Protein AF-A0A1F2QIB1-F1 (afdb_monomer)

Mean predicted aligned error: 9.97 Å

Sequence (227 aa):
MPSGDQVARRLYVKSDVRVGEPTGGGQAPTTDQLMTLHSTAETALGLVTYSSAQSPAFRGFRSYGSASAPTPIESTGSADGTNLGALRGYGYNGSTWVNGGAVRVAAAETWTTSANGTMVSLSTITTGTTGPLTGRWLVDGGGRFRPSTEFDNTYDLGSTAGRVRTVYATAINIGADSTAGGSFEVFLANSTTIPSANPSGGGVLYVSSGALIYRGSSGSLTTLGAA

pLDDT: mean 83.74, std 14.22, range [38.16, 97.0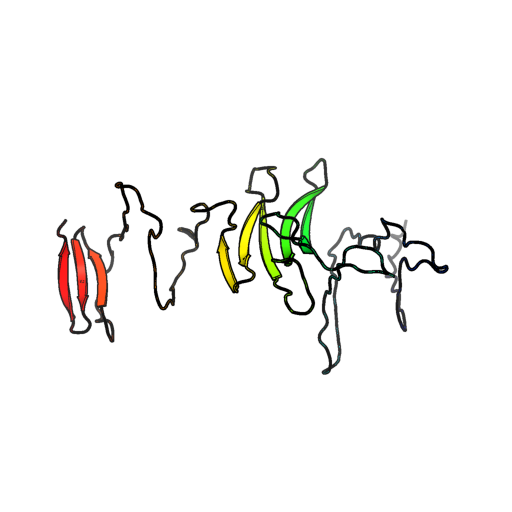]

Solvent-accessible surface area (backbone atoms only — not comparable to full-atom values): 15304 Å² total; per-residue (Å²): 131,83,80,77,79,84,75,86,84,82,88,86,81,94,70,87,91,81,83,71,72,57,96,71,87,53,82,57,67,98,74,74,61,91,79,73,95,82,68,100,59,94,80,84,89,82,81,86,67,98,56,95,86,61,79,75,78,91,82,66,82,73,62,39,80,42,97,92,53,65,35,65,46,57,46,72,80,47,100,71,33,35,75,43,44,70,54,70,44,70,45,74,77,86,85,52,80,41,68,51,32,37,45,37,36,14,28,59,38,56,37,58,100,88,40,74,42,41,26,42,39,37,28,42,42,62,89,97,58,89,61,72,71,35,70,49,37,29,34,42,58,87,70,48,80,42,62,28,86,93,46,72,100,67,76,75,87,55,45,98,93,49,63,75,88,77,85,90,67,98,71,86,85,80,72,90,78,80,86,67,100,70,89,88,75,86,87,67,68,63,47,92,64,76,82,85,71,56,42,83,96,46,62,49,80,48,18,48,88,64,21,36,32,37,35,31,41,89,60,50,76,42,78,80,38,78,103

Foldseek 3Di:
DDDPDDDDDDDDDDDDDDFQDDPPPDAGPPDRDPDDDDDPDDDDDDDDDPDPPDDDDDAFADFPDGPVDGHWQAQPPDLQGAFRDKDWDWDDPPPDIDTFWIWTKHFLHTDDPVDGFIKIWTWGDDPPDPDDTDTAWMQGSVRDTDGRPVDPPHDDDADPVGDDPDDDDPDDDQPPPPPDDDDPDDDADADPDDDPAADPPFWDWHAHPNFTWIQHNVRDIDGPGDD

Radius of gyration: 27.48 Å; Cα contacts (8 Å, |Δi|>4): 291; chains: 1; bounding box: 68×68×71 Å

Nearest PDB structures (foldseek):
  5aq5-assembly1_C  TM=7.787E-01  e=1.435E-06  Tequintavirus T5
  8oml-assembly1_B  TM=7.722E-01  e=5.597E-06  Bdellovibrio bacteriovorus HD100
  4uw8-assembly3_G  TM=7.614E-01  e=3.247E-06  Tequintavirus T5
  4ufq-assembly2_A  TM=2.326E-01  e=1.468E-04  Streptomyces koganeiensis

Secondary structure (DSSP, 8-state):
------PPP----SS----S--TTSPPPPTT--------SS----------SS----------EEETTEEEPPP--S-TT-EEEEEEEEEEE-SSSEEEEEEEEEEESS---SS---EEEEEEEPPTT--PPPEEEEEE-TT--EEE-TTSTT---SS-SSS-------S---SSTT--SSS------PBPSS---SPPSSSEEEEEETTEEEEEETTS-EEEEE--

Structure (mmCIF, N/CA/C/O backbone):
data_AF-A0A1F2QIB1-F1
#
_entry.id   AF-A0A1F2QIB1-F1
#
loop_
_atom_site.group_PDB
_atom_site.id
_atom_site.type_symbol
_atom_site.label_atom_id
_atom_site.label_alt_id
_atom_site.label_comp_id
_atom_site.label_asym_id
_atom_site.label_entity_id
_atom_site.label_seq_id
_atom_site.pdbx_PDB_ins_code
_atom_site.Cartn_x
_atom_site.Cartn_y
_atom_site.Cartn_z
_atom_site.occupancy
_atom_site.B_iso_or_equiv
_atom_site.auth_seq_id
_atom_site.auth_comp_id
_atom_site.auth_asym_id
_atom_site.auth_atom_id
_atom_site.pdbx_PDB_model_num
ATOM 1 N N . MET A 1 1 ? 19.902 -46.530 -18.204 1.00 50.12 1 MET A N 1
ATOM 2 C CA . MET A 1 1 ? 20.703 -45.377 -18.666 1.00 50.12 1 MET A CA 1
ATOM 3 C C . MET A 1 1 ? 20.977 -44.513 -17.447 1.00 50.12 1 MET A C 1
ATOM 5 O O . MET A 1 1 ? 20.010 -44.243 -16.743 1.00 50.12 1 MET A O 1
ATOM 9 N N . PRO A 1 2 ? 22.233 -44.176 -17.121 1.00 50.66 2 PRO A N 1
ATOM 10 C CA . PRO A 1 2 ? 22.522 -43.389 -15.929 1.00 50.66 2 PRO A CA 1
ATOM 11 C C . PRO A 1 2 ? 21.938 -41.983 -16.096 1.00 50.66 2 PRO A C 1
ATOM 13 O O . PRO A 1 2 ? 22.116 -41.353 -17.139 1.00 50.66 2 PRO A O 1
ATOM 16 N N . SER A 1 3 ? 21.190 -41.531 -15.090 1.00 61.03 3 SER A N 1
ATOM 17 C CA . SER A 1 3 ? 20.706 -40.158 -14.980 1.00 61.03 3 SER A CA 1
ATOM 18 C C . SER A 1 3 ? 21.917 -39.233 -14.979 1.00 61.03 3 SER A C 1
ATOM 20 O O . SER A 1 3 ? 22.733 -39.305 -14.064 1.00 61.03 3 SER A O 1
ATOM 22 N N . GLY A 1 4 ? 22.077 -38.423 -16.025 1.00 59.69 4 GLY A N 1
ATOM 23 C CA . GLY A 1 4 ? 23.187 -37.481 -16.103 1.00 59.69 4 GLY A CA 1
ATOM 24 C C . GLY A 1 4 ? 23.138 -36.520 -14.918 1.00 59.69 4 GLY A C 1
ATOM 25 O O . GLY A 1 4 ? 22.145 -35.812 -14.751 1.00 59.69 4 GLY A O 1
ATOM 26 N N . ASP A 1 5 ? 24.193 -36.515 -14.105 1.00 63.28 5 ASP A N 1
ATOM 27 C CA . ASP A 1 5 ? 24.358 -35.565 -13.010 1.00 63.28 5 ASP A CA 1
ATOM 28 C C . ASP A 1 5 ? 24.231 -34.137 -13.550 1.00 63.28 5 ASP A C 1
ATOM 30 O O . ASP A 1 5 ? 24.985 -33.705 -14.430 1.00 63.28 5 ASP A O 1
ATOM 34 N N . GLN A 1 6 ? 23.261 -33.381 -13.034 1.00 67.06 6 GLN A N 1
ATOM 35 C CA . GLN A 1 6 ? 23.173 -31.958 -13.328 1.00 67.06 6 GLN A CA 1
ATOM 36 C C . GLN A 1 6 ? 24.303 -31.231 -12.597 1.00 67.06 6 GLN A C 1
ATOM 38 O O . GLN A 1 6 ? 24.242 -30.983 -11.395 1.00 67.06 6 GLN A O 1
ATOM 43 N N . VAL A 1 7 ? 25.350 -30.868 -13.335 1.00 69.75 7 VAL A N 1
ATOM 44 C CA . VAL A 1 7 ? 26.440 -30.044 -12.808 1.00 69.75 7 VAL A CA 1
ATOM 45 C C . VAL A 1 7 ? 25.966 -28.593 -12.717 1.00 69.75 7 VAL A C 1
ATOM 47 O O . VAL A 1 7 ? 25.640 -27.973 -13.733 1.00 69.75 7 VAL A O 1
ATOM 50 N N . ALA A 1 8 ? 25.948 -28.030 -11.507 1.00 72.75 8 ALA A N 1
ATOM 51 C CA . ALA A 1 8 ? 25.637 -26.620 -11.291 1.00 72.75 8 ALA A CA 1
ATOM 52 C C . ALA A 1 8 ? 26.628 -25.725 -12.059 1.00 72.75 8 ALA A C 1
ATOM 54 O O . ALA A 1 8 ? 27.832 -25.742 -11.799 1.00 72.75 8 ALA A O 1
ATOM 55 N N . ARG A 1 9 ? 26.126 -24.917 -12.998 1.00 80.75 9 ARG A N 1
ATOM 56 C CA . ARG A 1 9 ? 26.931 -23.921 -13.717 1.00 80.75 9 ARG A CA 1
ATOM 57 C C . ARG A 1 9 ? 26.872 -22.599 -12.959 1.00 80.75 9 ARG A C 1
ATOM 59 O O . ARG A 1 9 ? 25.789 -22.076 -12.720 1.00 80.75 9 ARG A O 1
ATOM 66 N N . ARG A 1 10 ? 28.031 -22.057 -12.579 1.00 80.56 10 ARG A N 1
ATOM 67 C CA . ARG A 1 10 ? 28.155 -20.734 -11.950 1.00 80.56 10 ARG A CA 1
ATOM 68 C C . ARG A 1 10 ? 28.892 -19.795 -12.896 1.00 80.56 10 ARG A C 1
ATOM 70 O O . ARG A 1 10 ? 29.956 -20.149 -13.395 1.00 80.56 10 ARG A O 1
ATOM 77 N N . LEU A 1 11 ? 28.336 -18.607 -13.117 1.00 83.19 11 LEU A N 1
ATOM 78 C CA . LEU A 1 11 ? 29.015 -17.514 -13.806 1.00 83.19 11 LEU A CA 1
ATOM 79 C C . LEU A 1 11 ? 29.586 -16.564 -12.752 1.00 83.19 11 LEU A C 1
ATOM 81 O O . LEU A 1 11 ? 28.841 -16.003 -11.954 1.00 83.19 11 LEU A O 1
ATOM 85 N N . TYR A 1 12 ? 30.902 -16.387 -12.760 1.00 82.81 12 TYR A N 1
ATOM 86 C CA . TYR A 1 12 ? 31.585 -15.405 -11.927 1.00 82.81 12 TYR A CA 1
ATOM 87 C C . TYR A 1 12 ? 32.025 -14.247 -12.814 1.00 82.81 12 TYR A C 1
ATOM 89 O O . TYR A 1 12 ? 32.753 -14.462 -13.782 1.00 82.81 12 TYR A O 1
ATOM 97 N N . VAL A 1 13 ? 31.610 -13.026 -12.481 1.00 83.06 13 VAL A N 1
ATOM 98 C CA . VAL A 1 13 ? 32.063 -11.818 -13.180 1.00 83.06 13 VAL A CA 1
ATOM 99 C C . VAL A 1 13 ? 32.794 -10.921 -12.194 1.00 83.06 13 VAL A C 1
ATOM 101 O O . VAL A 1 13 ? 32.310 -10.672 -11.094 1.00 83.06 13 VAL A O 1
ATOM 104 N N . LYS A 1 14 ? 34.004 -10.497 -12.574 1.00 74.38 14 LYS A N 1
ATOM 105 C CA . LYS A 1 14 ? 34.959 -9.818 -11.686 1.00 74.38 14 LYS A CA 1
ATOM 106 C C . LYS A 1 14 ? 34.698 -8.313 -11.547 1.00 74.38 14 LYS A C 1
ATOM 108 O O . LYS A 1 14 ? 35.018 -7.744 -10.510 1.00 74.38 14 LYS A O 1
ATOM 113 N N . SER A 1 15 ? 34.134 -7.679 -12.570 1.00 71.69 15 SER A N 1
ATOM 114 C CA . SER A 1 15 ? 33.760 -6.260 -12.571 1.00 71.69 15 SER A CA 1
ATOM 115 C C . SER A 1 15 ? 32.782 -6.001 -13.719 1.00 71.69 15 SER A C 1
ATOM 117 O O . SER A 1 15 ? 32.981 -6.570 -14.786 1.00 71.69 15 SER A O 1
ATOM 119 N N . ASP A 1 16 ? 31.745 -5.201 -13.460 1.00 73.19 16 ASP A N 1
ATOM 120 C CA . ASP A 1 16 ? 30.653 -4.753 -14.341 1.00 73.19 16 ASP A CA 1
ATOM 121 C C . ASP A 1 16 ? 30.125 -5.752 -15.388 1.00 73.19 16 ASP A C 1
ATOM 123 O O . ASP A 1 16 ? 30.732 -6.000 -16.427 1.00 73.19 16 ASP A O 1
ATOM 127 N N . VAL A 1 17 ? 28.901 -6.244 -15.171 1.00 78.19 17 VAL A N 1
ATOM 128 C CA . VAL A 1 17 ? 28.103 -6.870 -16.235 1.00 78.19 17 VAL A CA 1
ATOM 129 C C . VAL A 1 17 ? 27.166 -5.819 -16.801 1.00 78.19 17 VAL A C 1
ATOM 131 O O . VAL A 1 17 ? 26.253 -5.366 -16.112 1.00 78.19 17 VAL A O 1
ATOM 134 N N . ARG A 1 18 ? 27.368 -5.465 -18.067 1.00 70.06 18 ARG A N 1
ATOM 135 C CA . ARG A 1 18 ? 26.445 -4.620 -18.822 1.00 70.06 18 ARG A CA 1
ATOM 136 C C . ARG A 1 18 ? 25.801 -5.466 -19.909 1.00 70.06 18 ARG A C 1
ATOM 138 O O . ARG A 1 18 ? 26.502 -6.080 -20.708 1.00 70.06 18 ARG A O 1
ATOM 145 N N . VAL A 1 19 ? 24.475 -5.542 -19.904 1.00 73.94 19 VAL A N 1
ATOM 146 C CA . VAL A 1 19 ? 23.687 -6.281 -20.900 1.00 73.94 19 VAL A CA 1
ATOM 147 C C . VAL A 1 19 ? 22.860 -5.260 -21.672 1.00 73.94 19 VAL A C 1
ATOM 149 O O . VAL A 1 19 ? 22.155 -4.475 -21.046 1.00 73.94 19 VAL A O 1
ATOM 152 N N . GLY A 1 20 ? 22.967 -5.260 -23.004 1.00 65.12 20 GLY A N 1
ATOM 153 C CA . GLY A 1 20 ? 22.181 -4.374 -23.876 1.00 65.12 20 GLY A CA 1
ATOM 154 C C . GLY A 1 20 ? 22.747 -2.964 -24.106 1.00 65.12 20 GLY A C 1
ATOM 155 O O . GLY A 1 20 ? 22.020 -2.087 -24.560 1.00 65.12 20 GLY A O 1
ATOM 156 N N . GLU A 1 21 ? 24.027 -2.692 -23.812 1.00 61.22 21 GLU A N 1
ATOM 157 C CA . GLU A 1 21 ? 24.630 -1.413 -24.230 1.00 61.22 21 GLU A CA 1
ATOM 158 C C . GLU A 1 21 ? 24.974 -1.447 -25.732 1.00 61.22 21 GLU A C 1
ATOM 160 O O . GLU A 1 21 ? 25.776 -2.291 -26.149 1.00 61.22 21 GLU A O 1
ATOM 165 N N . PRO A 1 22 ? 24.422 -0.544 -26.569 1.00 56.84 22 PRO A N 1
ATOM 166 C CA . PRO A 1 22 ? 24.827 -0.451 -27.964 1.00 56.84 22 PRO A CA 1
ATOM 167 C C . PRO A 1 22 ? 26.277 0.038 -28.031 1.00 56.84 22 PRO A C 1
ATOM 169 O O . PRO A 1 22 ? 26.604 1.148 -27.616 1.00 56.84 22 PRO A O 1
ATOM 172 N N . THR A 1 23 ? 27.162 -0.770 -28.606 1.00 59.91 23 THR A N 1
ATOM 173 C CA . THR A 1 23 ? 28.606 -0.499 -28.699 1.00 59.91 23 THR A CA 1
ATOM 174 C C . THR A 1 23 ? 28.986 0.607 -29.700 1.00 59.91 23 THR A C 1
ATOM 176 O O . THR A 1 23 ? 30.161 0.757 -30.021 1.00 59.91 23 THR A O 1
ATOM 179 N N . GLY A 1 24 ? 28.033 1.408 -30.200 1.00 56.12 24 GLY A N 1
ATOM 180 C CA . GLY A 1 24 ? 28.271 2.296 -31.347 1.00 56.12 24 GLY A CA 1
ATOM 181 C C . GLY A 1 24 ? 27.386 3.537 -31.482 1.00 56.12 24 GLY A C 1
ATOM 182 O O . GLY A 1 24 ? 27.107 3.939 -32.605 1.00 56.12 24 GLY A O 1
ATOM 183 N N . GLY A 1 25 ? 26.905 4.146 -30.392 1.00 55.31 25 GLY A N 1
ATOM 184 C CA . GLY A 1 25 ? 26.135 5.406 -30.461 1.00 55.31 25 GLY A CA 1
ATOM 185 C C . GLY A 1 25 ? 24.750 5.299 -31.124 1.00 55.31 25 GLY A C 1
ATOM 186 O O . GLY A 1 25 ? 24.058 6.303 -31.276 1.00 55.31 25 GLY A O 1
ATOM 187 N N . GLY A 1 26 ? 24.329 4.090 -31.503 1.00 52.81 26 GLY A N 1
ATOM 188 C CA . GLY A 1 26 ? 22.961 3.801 -31.918 1.00 52.81 26 GLY A CA 1
ATOM 189 C C . GLY A 1 26 ? 21.998 3.851 -30.731 1.00 52.81 26 GLY A C 1
ATOM 190 O O . GLY A 1 26 ? 22.391 3.621 -29.588 1.00 52.81 26 GLY A O 1
ATOM 191 N N . GLN A 1 27 ? 20.729 4.157 -31.005 1.00 50.78 27 GLN A N 1
ATOM 192 C CA . GLN A 1 27 ? 19.651 4.024 -30.023 1.00 50.78 27 GLN A CA 1
ATOM 193 C C . GLN A 1 27 ? 19.664 2.606 -29.432 1.00 50.78 27 GLN A C 1
ATOM 195 O O . GLN A 1 27 ? 19.711 1.631 -30.183 1.00 50.78 27 GLN A O 1
ATOM 200 N N . ALA A 1 28 ? 19.630 2.496 -28.099 1.00 53.28 28 ALA A N 1
ATOM 201 C CA . ALA A 1 28 ? 19.444 1.211 -27.431 1.00 53.28 28 ALA A CA 1
ATOM 202 C C . ALA A 1 28 ? 18.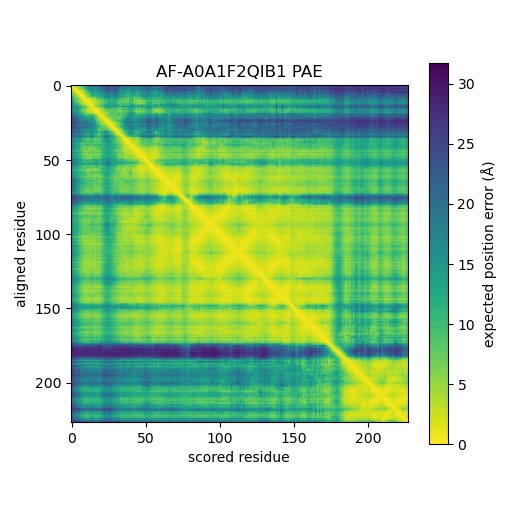151 0.557 -27.959 1.00 53.28 28 ALA A C 1
ATOM 204 O O . ALA A 1 28 ? 17.150 1.267 -28.119 1.00 53.28 28 ALA A O 1
ATOM 205 N N . PRO A 1 29 ? 18.145 -0.753 -28.263 1.00 53.41 29 PRO A N 1
ATOM 206 C CA . PRO A 1 29 ? 16.933 -1.444 -28.677 1.00 53.41 29 PRO A CA 1
ATOM 207 C C . PRO A 1 29 ? 15.812 -1.178 -27.667 1.00 53.41 29 PRO A C 1
ATOM 209 O O . PRO A 1 29 ? 15.997 -1.322 -26.460 1.00 53.41 29 PRO A O 1
ATOM 212 N N . THR A 1 30 ? 14.623 -0.806 -28.143 1.00 56.31 30 THR A N 1
ATOM 213 C CA . THR A 1 30 ? 13.471 -0.426 -27.296 1.00 56.31 30 THR A CA 1
ATOM 214 C C . THR A 1 30 ? 12.909 -1.580 -26.450 1.00 56.31 30 THR A C 1
ATOM 216 O O . THR A 1 30 ? 11.919 -1.406 -25.741 1.00 56.31 30 THR A O 1
ATOM 219 N N . THR A 1 31 ? 13.518 -2.766 -26.530 1.00 57.56 31 THR A N 1
ATOM 220 C CA . THR A 1 31 ? 13.061 -4.027 -25.931 1.00 57.56 31 THR A CA 1
ATOM 221 C C . THR A 1 31 ? 14.186 -4.863 -25.316 1.00 57.56 31 THR A C 1
ATOM 223 O O . THR A 1 31 ? 13.957 -6.036 -25.021 1.00 57.56 31 THR A O 1
ATOM 226 N N . ASP A 1 32 ? 15.369 -4.293 -25.056 1.00 55.09 32 ASP A N 1
ATOM 227 C CA . ASP A 1 32 ? 16.411 -5.021 -24.325 1.00 55.09 32 ASP A CA 1
ATOM 228 C C . ASP A 1 32 ? 15.953 -5.278 -22.882 1.00 55.09 32 ASP A C 1
ATOM 230 O O . ASP A 1 32 ? 15.964 -4.410 -22.008 1.00 55.09 32 ASP A O 1
ATOM 234 N N . GLN A 1 33 ? 15.496 -6.505 -22.644 1.00 56.66 33 GLN A N 1
ATOM 235 C CA . GLN A 1 33 ? 15.207 -7.035 -21.324 1.00 56.66 33 GLN A CA 1
ATOM 236 C C . GLN A 1 33 ? 16.384 -7.909 -20.905 1.00 56.66 33 GLN A C 1
ATOM 238 O O . GLN A 1 33 ? 16.829 -8.768 -21.668 1.00 56.66 33 GLN A O 1
ATOM 243 N N . LEU A 1 34 ? 16.857 -7.748 -19.667 1.00 65.94 34 LEU A N 1
ATOM 244 C CA . LEU A 1 34 ? 17.648 -8.798 -19.035 1.00 65.94 34 LEU A CA 1
ATOM 245 C C . LEU A 1 34 ? 16.734 -10.026 -18.914 1.00 65.94 34 LEU A C 1
ATOM 247 O O . LEU A 1 34 ? 15.820 -10.061 -18.090 1.00 65.94 34 LEU A O 1
ATOM 251 N N . MET A 1 35 ? 16.940 -10.957 -19.843 1.00 64.75 35 MET A N 1
ATOM 252 C CA . MET A 1 35 ? 16.067 -12.071 -20.200 1.00 64.75 35 MET A CA 1
ATOM 253 C C . MET A 1 35 ? 15.874 -13.002 -18.995 1.00 64.75 35 MET A C 1
ATOM 255 O O . MET A 1 35 ? 16.758 -13.778 -18.657 1.00 64.75 35 MET A O 1
ATOM 259 N N . THR A 1 36 ? 14.762 -12.802 -18.288 1.00 68.31 36 THR A N 1
ATOM 260 C CA . THR A 1 36 ? 14.042 -13.726 -17.392 1.00 68.31 36 THR A CA 1
ATOM 261 C C . THR A 1 36 ? 14.820 -14.886 -16.736 1.00 68.31 36 THR A C 1
ATOM 263 O O . THR A 1 36 ? 15.335 -15.795 -17.382 1.00 68.31 36 THR A O 1
ATOM 266 N N . LEU A 1 37 ? 14.784 -14.956 -15.399 1.00 74.12 37 LEU A N 1
ATOM 267 C CA . LEU A 1 37 ? 15.204 -16.150 -14.655 1.00 74.12 37 LEU A CA 1
ATOM 268 C C . LEU A 1 37 ? 14.088 -17.206 -14.709 1.00 74.12 37 LEU A C 1
ATOM 270 O O . LEU A 1 37 ? 13.004 -16.983 -14.171 1.00 74.12 37 LEU A O 1
ATOM 274 N N . HIS A 1 38 ? 14.351 -18.352 -15.340 1.00 80.81 38 HIS A N 1
ATOM 275 C CA . HIS A 1 38 ? 13.429 -19.490 -15.389 1.00 80.81 38 HIS A CA 1
ATOM 276 C C . HIS A 1 38 ? 13.981 -20.665 -14.576 1.00 80.81 38 HIS A C 1
ATOM 278 O O . HIS A 1 38 ? 15.127 -21.069 -14.764 1.00 80.81 38 HIS A O 1
ATOM 284 N N . SER A 1 39 ? 13.148 -21.248 -13.716 1.00 81.25 39 SER A N 1
ATOM 285 C CA . SER A 1 39 ? 13.447 -22.479 -12.979 1.00 81.25 39 SER A CA 1
ATOM 286 C C . SER A 1 39 ? 12.177 -23.309 -12.827 1.00 81.25 39 SER A C 1
ATOM 288 O O . SER A 1 39 ? 11.079 -22.763 -12.741 1.00 81.25 39 SER A O 1
ATOM 290 N N . THR A 1 40 ? 12.324 -24.630 -12.759 1.00 84.38 40 THR A N 1
ATOM 291 C CA . THR A 1 40 ? 11.256 -25.557 -12.345 1.00 84.38 40 THR A CA 1
ATOM 292 C C . THR A 1 40 ? 11.235 -25.779 -10.829 1.00 84.38 40 THR A C 1
ATOM 294 O O . THR A 1 40 ? 10.440 -26.572 -10.334 1.00 84.38 40 THR A O 1
ATOM 297 N N . ALA A 1 41 ? 12.138 -25.121 -10.101 1.00 86.94 41 ALA A N 1
ATOM 298 C CA . ALA A 1 41 ? 12.280 -25.169 -8.652 1.00 86.94 41 ALA A CA 1
ATOM 299 C C . ALA A 1 41 ? 12.232 -23.747 -8.064 1.00 86.94 41 ALA A C 1
ATOM 301 O O . ALA A 1 41 ? 11.965 -22.773 -8.775 1.00 86.94 41 ALA A O 1
ATOM 302 N N . GLU A 1 42 ? 12.499 -23.615 -6.763 1.00 87.00 42 GLU A N 1
ATOM 303 C CA . GLU A 1 42 ? 12.581 -22.311 -6.103 1.00 87.00 42 GLU A CA 1
ATOM 304 C C . GLU A 1 42 ? 13.551 -21.378 -6.846 1.00 87.00 42 GLU A C 1
ATOM 306 O O . GLU A 1 42 ? 14.663 -21.760 -7.216 1.00 87.00 42 GLU A O 1
ATOM 311 N N . THR A 1 43 ? 13.099 -20.151 -7.099 1.00 85.75 43 THR A N 1
ATOM 312 C CA . THR A 1 43 ? 13.894 -19.101 -7.738 1.00 85.75 43 THR A CA 1
ATOM 313 C C . THR A 1 43 ? 13.943 -17.913 -6.803 1.00 85.75 43 THR A C 1
ATOM 315 O O . THR A 1 43 ? 12.903 -17.421 -6.370 1.00 85.75 43 THR A O 1
ATOM 318 N N . ALA A 1 44 ? 15.148 -17.427 -6.530 1.00 84.00 44 ALA A N 1
ATOM 319 C CA . ALA A 1 44 ? 15.362 -16.250 -5.709 1.00 84.00 44 ALA A CA 1
ATOM 320 C C . ALA A 1 44 ? 16.357 -15.306 -6.386 1.00 84.00 44 ALA A C 1
ATOM 322 O O . ALA A 1 44 ? 17.303 -15.740 -7.044 1.00 84.00 44 ALA A O 1
ATOM 323 N N . LEU A 1 45 ? 16.154 -14.005 -6.183 1.00 86.50 45 LEU A N 1
ATOM 324 C CA . LEU A 1 45 ? 17.136 -12.972 -6.486 1.00 86.50 45 LEU A CA 1
ATOM 325 C C . LEU A 1 45 ? 17.687 -12.443 -5.162 1.00 86.50 45 LEU A C 1
ATOM 327 O O . LEU A 1 45 ? 16.960 -11.819 -4.391 1.00 86.50 45 LEU A O 1
ATOM 331 N N . GLY A 1 46 ? 18.965 -12.706 -4.897 1.00 85.62 46 GLY A N 1
ATOM 332 C CA . GLY A 1 46 ? 19.661 -12.223 -3.707 1.00 85.62 46 GLY A CA 1
ATOM 333 C C . GLY A 1 46 ? 20.590 -11.060 -4.036 1.00 85.62 46 GLY A C 1
ATOM 334 O O . GLY A 1 46 ? 21.384 -11.150 -4.969 1.00 85.62 46 GLY A O 1
ATOM 335 N N . LEU A 1 47 ? 20.527 -9.991 -3.240 1.00 87.19 47 LEU A N 1
ATOM 336 C CA . LEU A 1 47 ? 21.522 -8.919 -3.235 1.00 87.19 47 LEU A CA 1
ATOM 337 C C . LEU A 1 47 ? 22.258 -8.960 -1.895 1.00 87.19 47 LEU A C 1
ATOM 339 O O . LEU A 1 47 ? 21.638 -8.801 -0.846 1.00 87.19 47 LEU A O 1
ATOM 343 N N . VAL A 1 48 ? 23.571 -9.182 -1.925 1.00 88.56 48 VAL A N 1
ATOM 344 C CA . VAL A 1 48 ? 24.404 -9.261 -0.718 1.00 88.56 48 VAL A CA 1
ATOM 345 C C . VAL A 1 48 ? 25.533 -8.249 -0.832 1.00 88.56 48 VAL A C 1
ATOM 347 O O . VAL A 1 48 ? 26.209 -8.166 -1.855 1.00 88.56 48 VAL A O 1
ATOM 350 N N . THR A 1 49 ? 25.743 -7.470 0.225 1.00 87.56 49 THR A N 1
ATOM 351 C CA . THR A 1 49 ? 26.820 -6.482 0.301 1.00 87.56 49 THR A CA 1
ATOM 352 C C . THR A 1 49 ? 27.553 -6.650 1.624 1.00 87.56 49 THR A C 1
ATOM 354 O O . THR A 1 49 ? 26.935 -6.627 2.683 1.00 87.56 49 THR A O 1
ATOM 357 N N . TYR A 1 50 ? 28.875 -6.798 1.562 1.00 88.44 50 TYR A N 1
ATOM 358 C CA . TYR A 1 50 ? 29.761 -6.865 2.728 1.00 88.44 50 TYR A CA 1
ATOM 359 C C . TYR A 1 50 ? 30.496 -5.525 2.895 1.00 88.44 50 TYR A C 1
ATOM 361 O O . TYR A 1 50 ? 31.716 -5.455 2.791 1.00 88.44 50 TYR A O 1
ATOM 369 N N . SER A 1 51 ? 29.741 -4.436 3.061 1.00 91.38 51 SER A N 1
ATOM 370 C CA . SER A 1 51 ? 30.269 -3.070 3.181 1.00 91.38 51 SER A CA 1
ATOM 371 C C . SER A 1 51 ? 29.486 -2.284 4.227 1.00 91.38 51 SER A C 1
ATOM 373 O O . SER A 1 51 ? 28.281 -2.473 4.371 1.00 91.38 51 SER A O 1
ATOM 375 N N . SER A 1 52 ? 30.165 -1.381 4.932 1.00 89.19 52 SER A N 1
ATOM 376 C CA . SER A 1 52 ? 29.545 -0.400 5.831 1.00 89.19 52 SER A CA 1
ATOM 377 C C . SER A 1 52 ? 29.144 0.898 5.121 1.00 89.19 52 SER A C 1
ATOM 379 O O . SER A 1 52 ? 28.474 1.733 5.720 1.00 89.19 52 SER A O 1
ATOM 381 N N . ALA A 1 53 ? 29.554 1.090 3.862 1.00 88.88 53 ALA A N 1
ATOM 382 C CA . ALA A 1 53 ? 29.392 2.361 3.160 1.00 88.88 53 ALA A CA 1
ATOM 383 C C . ALA A 1 53 ? 28.047 2.496 2.428 1.00 88.88 53 ALA A C 1
ATOM 385 O O . ALA A 1 53 ? 27.501 3.595 2.359 1.00 88.88 53 ALA A O 1
ATOM 386 N N . GLN A 1 54 ? 27.517 1.409 1.854 1.00 85.50 54 GLN A N 1
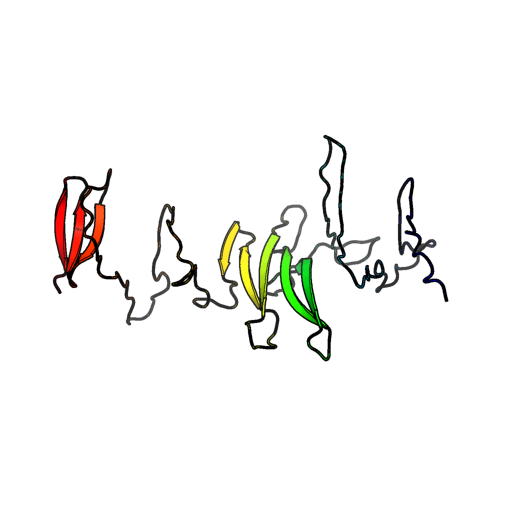ATOM 387 C CA . GLN A 1 54 ? 26.252 1.421 1.110 1.00 85.50 54 GLN A CA 1
ATOM 388 C C . GLN A 1 54 ? 25.481 0.109 1.266 1.00 85.50 54 GLN A C 1
ATOM 390 O O . GLN A 1 54 ? 26.069 -0.972 1.283 1.00 85.50 54 GLN A O 1
ATOM 395 N N . SER A 1 55 ? 24.154 0.220 1.336 1.00 92.69 55 SER A N 1
ATOM 396 C CA . SER A 1 55 ? 23.227 -0.915 1.344 1.00 92.69 55 SER A CA 1
ATOM 397 C C . SER A 1 55 ? 22.919 -1.399 -0.080 1.00 92.69 55 SER A C 1
ATOM 399 O O . SER A 1 55 ? 22.897 -0.580 -1.007 1.00 92.69 55 SER A O 1
ATOM 401 N N . PRO A 1 56 ? 22.618 -2.699 -0.274 1.00 89.25 56 PRO A N 1
ATOM 402 C CA . PRO A 1 56 ? 22.072 -3.173 -1.539 1.00 89.25 56 PRO A CA 1
ATOM 403 C C . PRO A 1 56 ? 20.732 -2.478 -1.814 1.00 89.25 56 PRO A C 1
ATOM 405 O O . PRO A 1 56 ? 19.934 -2.269 -0.901 1.00 89.25 56 PRO A O 1
ATOM 408 N N . ALA A 1 57 ? 20.479 -2.114 -3.071 1.00 90.31 57 ALA A N 1
ATOM 409 C CA . ALA A 1 57 ? 19.265 -1.403 -3.454 1.00 90.31 57 ALA A CA 1
ATOM 410 C C . ALA A 1 57 ? 18.783 -1.816 -4.845 1.00 90.31 57 ALA A C 1
ATOM 412 O O . ALA A 1 57 ? 19.580 -1.964 -5.770 1.00 90.31 57 ALA A O 1
ATOM 413 N N . PHE A 1 58 ? 17.463 -1.898 -5.002 1.00 89.25 58 PHE A N 1
ATOM 414 C CA . PHE A 1 58 ? 16.813 -1.856 -6.308 1.00 89.25 58 PHE A CA 1
ATOM 415 C C . PHE A 1 58 ? 16.559 -0.395 -6.671 1.00 89.25 58 PHE A C 1
ATOM 417 O O . PHE A 1 58 ? 15.978 0.347 -5.879 1.00 89.25 58 PHE A O 1
ATOM 424 N N . ARG A 1 59 ? 17.007 0.034 -7.854 1.00 89.44 59 ARG A N 1
ATOM 425 C CA . ARG A 1 59 ? 16.845 1.416 -8.321 1.00 89.44 59 ARG A CA 1
ATOM 426 C C . ARG A 1 59 ? 16.168 1.423 -9.682 1.00 89.44 59 ARG A C 1
ATOM 428 O O . ARG A 1 59 ? 16.685 0.843 -10.631 1.00 89.44 59 ARG A O 1
ATOM 435 N N . GLY A 1 60 ? 15.017 2.082 -9.754 1.00 88.50 60 GLY A N 1
ATOM 436 C CA . GLY A 1 60 ? 14.391 2.462 -11.013 1.00 88.50 60 GLY A CA 1
ATOM 437 C C . GLY A 1 60 ? 14.820 3.878 -11.377 1.00 88.50 60 GLY A C 1
ATOM 438 O O . GLY A 1 60 ? 14.725 4.777 -10.544 1.00 88.50 60 GLY A O 1
ATOM 439 N N . PHE A 1 61 ? 15.288 4.071 -12.606 1.00 90.38 61 PHE A N 1
ATOM 440 C CA . PHE A 1 61 ? 15.510 5.394 -13.180 1.00 90.38 61 PHE A CA 1
ATOM 441 C C . PHE A 1 61 ? 14.540 5.564 -14.335 1.00 90.38 61 PHE A C 1
ATOM 443 O O . PHE A 1 61 ? 14.407 4.679 -15.180 1.00 90.38 61 PHE A O 1
ATOM 450 N N . ARG A 1 62 ? 13.859 6.704 -14.372 1.00 91.25 62 ARG A N 1
ATOM 451 C CA . ARG A 1 62 ? 13.001 7.071 -15.487 1.00 91.25 62 ARG A CA 1
ATOM 452 C C . ARG A 1 62 ? 13.216 8.542 -15.792 1.00 91.25 62 ARG A C 1
ATOM 454 O O . ARG A 1 62 ? 13.268 9.365 -14.883 1.00 91.25 62 ARG A O 1
ATOM 461 N N . SER A 1 63 ? 13.285 8.847 -17.074 1.00 92.19 63 SER A N 1
ATOM 462 C CA . SER A 1 63 ? 13.115 10.182 -17.632 1.00 92.19 63 SER A CA 1
ATOM 463 C C . SER A 1 63 ? 12.213 10.063 -18.858 1.00 92.19 63 SER A C 1
ATOM 465 O O . SER A 1 63 ? 11.971 8.957 -19.354 1.00 92.19 63 SER A O 1
ATOM 467 N N . TYR A 1 64 ? 11.721 11.188 -19.357 1.00 88.62 64 TYR A N 1
ATOM 468 C CA . TYR A 1 64 ? 11.255 11.266 -20.737 1.00 88.62 64 TYR A CA 1
ATOM 469 C C . TYR A 1 64 ? 12.428 11.664 -21.655 1.00 88.62 64 TYR A C 1
ATOM 471 O O . TYR A 1 64 ? 13.574 11.777 -21.201 1.00 88.62 64 TYR A O 1
ATOM 479 N N . GLY A 1 65 ? 12.172 11.810 -22.957 1.00 89.44 65 GLY A N 1
ATOM 480 C CA . GLY A 1 65 ? 13.191 12.189 -23.938 1.00 89.44 65 GLY A CA 1
ATOM 481 C C . GLY A 1 65 ? 14.116 11.035 -24.332 1.00 89.44 65 GLY A C 1
ATOM 482 O O . GLY A 1 65 ? 13.664 9.918 -24.574 1.00 89.44 65 GLY A O 1
ATOM 483 N N . SER A 1 66 ? 15.416 11.316 -24.438 1.00 87.44 66 SER A N 1
ATOM 484 C CA . SER A 1 66 ? 16.443 10.342 -24.840 1.00 87.44 66 SER A CA 1
ATOM 485 C C . SER A 1 66 ? 17.579 10.281 -23.822 1.00 87.44 66 SER A C 1
ATOM 487 O O . SER A 1 66 ? 17.739 11.196 -23.020 1.00 87.44 66 SER A O 1
ATOM 489 N N . ALA A 1 67 ? 18.419 9.244 -23.882 1.00 84.56 67 ALA A N 1
ATOM 490 C CA . ALA A 1 67 ? 19.575 9.122 -22.988 1.00 84.56 67 ALA A CA 1
ATOM 491 C C . ALA A 1 67 ? 20.541 10.325 -23.074 1.00 84.56 67 ALA A C 1
ATOM 493 O O . ALA A 1 67 ? 21.124 10.716 -22.069 1.00 84.56 67 ALA A O 1
ATOM 494 N N . SER A 1 68 ? 20.682 10.939 -24.255 1.00 88.00 68 SER A N 1
ATOM 495 C CA . SER A 1 68 ? 21.522 12.127 -24.473 1.00 88.00 68 SER A CA 1
ATOM 496 C C . SER A 1 68 ? 20.823 13.456 -24.167 1.00 88.00 68 SER A C 1
ATOM 498 O O . SER A 1 68 ? 21.483 14.487 -24.091 1.00 88.00 68 SER A O 1
ATOM 500 N N . ALA A 1 69 ? 19.497 13.453 -24.027 1.00 91.19 69 ALA A N 1
ATOM 501 C CA . ALA A 1 69 ? 18.687 14.633 -23.736 1.00 91.19 69 ALA A CA 1
ATOM 502 C C . ALA A 1 69 ? 17.467 14.216 -22.895 1.00 91.19 69 ALA A C 1
ATOM 504 O O . ALA A 1 69 ? 16.354 14.116 -23.432 1.00 91.19 69 ALA A O 1
ATOM 505 N N . PRO A 1 70 ? 17.672 13.883 -21.607 1.00 94.38 70 PRO A N 1
ATOM 506 C CA . PRO A 1 70 ? 16.585 13.476 -20.736 1.00 94.38 70 PRO A CA 1
ATOM 507 C C . PRO A 1 70 ? 15.694 14.679 -20.440 1.00 94.38 70 PRO A C 1
ATOM 509 O O . PRO A 1 70 ? 16.182 15.774 -20.157 1.00 94.38 70 PRO A O 1
ATOM 512 N N . THR A 1 71 ? 14.383 14.474 -20.474 1.00 94.44 71 THR A N 1
ATOM 513 C CA . THR A 1 71 ? 13.410 15.480 -20.046 1.00 94.44 71 THR A CA 1
ATOM 514 C C . THR A 1 71 ? 12.763 15.073 -18.720 1.00 94.44 71 THR A C 1
ATOM 516 O O . THR A 1 71 ? 12.725 13.876 -18.391 1.00 94.44 71 THR A O 1
ATOM 519 N N . PRO A 1 72 ? 12.295 16.048 -17.916 1.00 94.56 72 PRO A N 1
ATOM 520 C CA . PRO A 1 72 ? 11.718 15.762 -16.609 1.00 94.56 72 PRO A CA 1
ATOM 521 C C . PRO A 1 72 ? 10.504 14.838 -16.685 1.00 94.56 72 PRO A C 1
ATOM 523 O O . PRO A 1 72 ? 9.809 14.785 -17.696 1.00 94.56 72 PRO A O 1
ATOM 526 N N . ILE A 1 73 ? 10.233 14.120 -15.595 1.00 94.75 73 ILE A N 1
ATOM 527 C CA . ILE A 1 73 ? 9.014 13.322 -15.467 1.00 94.75 73 ILE A CA 1
ATOM 528 C C . ILE A 1 73 ? 7.812 14.255 -15.346 1.00 94.75 73 ILE A C 1
ATOM 530 O O . ILE A 1 73 ? 7.720 15.032 -14.407 1.00 94.75 73 ILE A O 1
ATOM 534 N N . GLU A 1 74 ? 6.869 14.142 -16.266 1.00 88.88 74 GLU A N 1
ATOM 535 C CA . GLU A 1 74 ? 5.569 14.815 -16.216 1.00 88.88 74 GLU A CA 1
ATOM 536 C C . GLU A 1 74 ? 4.543 13.987 -15.431 1.00 88.88 74 GLU A C 1
ATOM 538 O O . GLU A 1 74 ? 4.567 12.749 -15.490 1.00 88.88 74 GLU A O 1
ATOM 543 N N . SER A 1 75 ? 3.611 14.637 -14.725 1.00 76.00 75 SER A N 1
ATOM 544 C CA . SER A 1 75 ? 2.418 13.954 -14.220 1.00 76.00 75 SER A CA 1
ATOM 545 C C . SER A 1 75 ? 1.463 13.698 -15.389 1.00 76.00 75 SER A C 1
ATOM 547 O O . SER A 1 75 ? 0.949 14.608 -16.028 1.00 76.00 75 SER A O 1
ATOM 549 N N . THR A 1 76 ? 1.220 12.430 -15.711 1.00 60.88 76 THR A N 1
ATOM 550 C CA . THR A 1 76 ? 0.414 12.039 -16.886 1.00 60.88 76 THR A CA 1
ATOM 551 C C . THR A 1 76 ? -1.100 12.155 -16.663 1.00 60.88 76 THR A C 1
ATOM 553 O O . THR A 1 76 ? -1.877 11.507 -17.355 1.00 60.88 76 THR A O 1
ATOM 556 N N . GLY A 1 77 ? -1.549 12.938 -15.677 1.00 57.66 77 GLY A N 1
ATOM 557 C CA . GLY A 1 77 ? -2.971 13.111 -15.351 1.00 57.66 77 GLY A CA 1
ATOM 558 C C . GLY A 1 77 ? -3.695 11.853 -14.847 1.00 57.66 77 GLY A C 1
ATOM 559 O O . GLY A 1 77 ? -4.871 11.933 -14.508 1.00 57.66 77 GLY A O 1
ATOM 560 N N . SER A 1 78 ? -3.026 10.699 -14.762 1.00 64.75 78 SER A N 1
ATOM 561 C CA . SER A 1 78 ? -3.584 9.515 -14.108 1.00 64.75 78 SER A CA 1
ATOM 562 C C . SER A 1 78 ? -3.584 9.715 -12.589 1.00 64.75 78 SER A C 1
ATOM 564 O O . SER A 1 78 ? -2.618 10.246 -12.036 1.00 64.75 78 SER A O 1
ATOM 566 N N . ALA A 1 79 ? -4.641 9.261 -11.902 1.00 64.56 79 ALA A N 1
ATOM 567 C CA . ALA A 1 79 ? -4.737 9.288 -10.430 1.00 64.56 79 ALA A CA 1
ATOM 568 C C . ALA A 1 79 ? -3.560 8.563 -9.739 1.00 64.56 79 ALA A C 1
ATOM 570 O O . ALA A 1 79 ? -3.257 8.780 -8.569 1.00 64.56 79 ALA A O 1
ATOM 571 N N . ASP A 1 80 ? -2.880 7.737 -10.521 1.00 71.62 80 ASP A N 1
ATOM 572 C CA . ASP A 1 80 ? -1.788 6.852 -10.179 1.00 71.62 80 ASP A CA 1
ATOM 573 C C . ASP A 1 80 ? -0.382 7.424 -10.442 1.00 71.62 80 ASP A C 1
ATOM 575 O O . ASP A 1 80 ? 0.620 6.792 -10.087 1.00 71.62 80 ASP A O 1
ATOM 579 N N . GLY A 1 81 ? -0.297 8.593 -11.085 1.00 83.88 81 GLY A N 1
ATOM 580 C CA . GLY A 1 81 ? 0.955 9.246 -11.451 1.00 83.88 81 GLY A CA 1
ATOM 581 C C . GLY A 1 81 ? 1.787 8.510 -12.508 1.00 83.88 81 GLY A C 1
ATOM 582 O O . GLY A 1 81 ? 1.442 7.449 -13.034 1.00 83.88 81 GLY A O 1
ATOM 583 N N . THR A 1 82 ? 2.952 9.076 -12.827 1.00 91.75 82 THR A N 1
ATOM 584 C CA . THR A 1 82 ? 3.889 8.451 -13.772 1.00 91.75 82 THR A CA 1
ATOM 585 C C . THR A 1 82 ? 4.754 7.422 -13.050 1.00 91.75 82 THR A C 1
ATOM 587 O O . THR A 1 82 ? 5.571 7.772 -12.202 1.00 91.75 82 THR A O 1
ATOM 590 N N . ASN A 1 83 ? 4.595 6.141 -13.398 1.00 92.44 83 ASN A N 1
ATOM 591 C CA . ASN A 1 83 ? 5.316 5.033 -12.763 1.00 92.44 83 ASN A CA 1
ATOM 592 C C . ASN A 1 83 ? 6.847 5.186 -12.876 1.00 92.44 83 ASN A C 1
ATOM 594 O O . ASN A 1 83 ? 7.380 5.195 -13.985 1.00 92.44 83 ASN A O 1
ATOM 598 N N . LEU A 1 84 ? 7.546 5.234 -11.744 1.00 93.88 84 LEU A N 1
ATOM 599 C CA . LEU A 1 84 ? 9.012 5.265 -11.661 1.00 93.88 84 LEU A CA 1
ATOM 600 C C . LEU A 1 84 ? 9.602 3.858 -11.493 1.00 93.88 84 LEU A C 1
ATOM 602 O O . LEU A 1 84 ? 10.735 3.601 -11.892 1.00 93.88 84 LEU A O 1
ATOM 606 N N . GLY A 1 85 ? 8.823 2.939 -10.925 1.00 94.00 85 GLY A N 1
ATOM 607 C CA . GLY A 1 85 ? 9.192 1.546 -10.716 1.00 94.00 85 GLY A CA 1
ATOM 608 C C . GLY A 1 85 ? 8.077 0.776 -10.012 1.00 94.00 85 GLY A C 1
ATOM 609 O O . GLY A 1 85 ? 7.298 1.339 -9.240 1.00 94.00 85 GLY A O 1
ATOM 610 N N . ALA A 1 86 ? 7.988 -0.530 -10.271 1.00 94.62 86 ALA A N 1
ATOM 611 C CA . ALA A 1 86 ? 6.994 -1.384 -9.631 1.00 94.62 86 ALA A CA 1
ATOM 612 C C . ALA A 1 86 ? 7.522 -2.797 -9.373 1.00 94.62 86 ALA A C 1
ATOM 614 O O . ALA A 1 86 ? 8.244 -3.357 -10.195 1.00 94.62 86 ALA A O 1
ATOM 615 N N . LEU A 1 87 ? 7.074 -3.387 -8.267 1.00 95.81 87 LEU A N 1
ATOM 616 C CA . LEU A 1 87 ? 7.113 -4.825 -8.020 1.00 95.81 87 LEU A CA 1
ATOM 617 C C . LEU A 1 87 ? 5.738 -5.387 -8.378 1.00 95.81 87 LEU A C 1
ATOM 619 O O . LEU A 1 87 ? 4.725 -4.892 -7.882 1.00 95.81 87 LEU A O 1
ATOM 623 N N . ARG A 1 88 ? 5.688 -6.378 -9.269 1.00 95.81 88 ARG A N 1
ATOM 624 C CA . ARG A 1 88 ? 4.434 -6.920 -9.811 1.00 95.81 88 ARG A CA 1
ATOM 625 C C . ARG A 1 88 ? 4.378 -8.431 -9.655 1.00 95.81 88 ARG A C 1
ATOM 627 O O . ARG A 1 88 ? 5.360 -9.112 -9.934 1.00 95.81 88 ARG A O 1
ATOM 634 N N . GLY A 1 89 ? 3.217 -8.936 -9.252 1.00 95.75 89 GLY A N 1
ATOM 635 C CA . GLY A 1 89 ? 2.926 -10.364 -9.190 1.00 95.75 89 GLY A CA 1
ATOM 636 C C . GLY A 1 89 ? 2.205 -10.811 -10.454 1.00 95.75 89 GLY A C 1
ATOM 637 O O . GLY A 1 89 ? 1.010 -10.558 -10.595 1.00 95.75 89 GLY A O 1
ATOM 638 N N . TYR A 1 90 ? 2.916 -11.476 -11.364 1.00 95.19 90 TYR A N 1
ATOM 639 C CA . TYR A 1 90 ? 2.309 -12.109 -12.536 1.00 95.19 90 TYR A CA 1
ATOM 640 C C . TYR A 1 90 ? 2.041 -13.592 -12.271 1.00 95.19 90 TYR A C 1
ATOM 642 O O . TYR A 1 90 ? 2.867 -14.274 -11.669 1.00 95.19 90 TYR A O 1
ATOM 650 N N . GLY A 1 91 ? 0.910 -14.099 -12.756 1.00 95.25 91 GLY A N 1
ATOM 651 C CA . GLY A 1 91 ? 0.559 -15.517 -12.698 1.00 95.25 91 GLY A CA 1
ATOM 652 C C . GLY A 1 91 ? -0.102 -15.983 -13.991 1.00 95.25 91 GLY A C 1
ATOM 653 O O . GLY A 1 91 ? -0.807 -15.212 -14.642 1.00 95.25 91 GLY A O 1
ATOM 654 N N . TYR A 1 92 ? 0.135 -17.239 -14.373 1.00 96.12 92 TYR A N 1
ATOM 655 C CA . TYR A 1 92 ? -0.560 -17.866 -15.494 1.00 96.12 92 TYR A CA 1
ATOM 656 C C . TYR A 1 92 ? -1.955 -18.309 -15.049 1.00 96.12 92 TYR A C 1
ATOM 658 O O . TYR A 1 92 ? -2.085 -19.106 -14.124 1.00 96.12 92 TYR A O 1
ATOM 666 N N . ASN A 1 93 ? -3.003 -17.806 -15.698 1.00 95.31 93 ASN A N 1
ATOM 667 C CA . ASN A 1 93 ? -4.392 -18.104 -15.326 1.00 95.31 93 ASN A CA 1
ATOM 668 C C . ASN A 1 93 ? -4.984 -19.327 -16.057 1.00 95.31 93 ASN A C 1
ATOM 670 O O . ASN A 1 93 ? -6.197 -19.518 -16.042 1.00 95.31 93 ASN A O 1
ATOM 674 N N . GLY A 1 94 ? -4.147 -20.116 -16.739 1.00 96.81 94 GLY A N 1
ATOM 675 C CA . GLY A 1 94 ? -4.569 -21.221 -17.607 1.00 96.81 94 GLY A CA 1
ATOM 676 C C . GLY A 1 94 ? -4.647 -20.865 -19.097 1.00 96.81 94 GLY A C 1
ATOM 677 O O . GLY A 1 94 ? -4.753 -21.771 -19.916 1.00 96.81 94 GLY A O 1
ATOM 678 N N . SER A 1 95 ? -4.561 -19.580 -19.460 1.00 96.75 95 SER A N 1
ATOM 679 C CA . SER A 1 95 ? -4.531 -19.122 -20.858 1.00 96.75 95 SER A CA 1
ATOM 680 C C . SER A 1 95 ? -3.417 -18.108 -21.108 1.00 96.75 95 SER A C 1
ATOM 682 O O . SER A 1 95 ? -2.611 -18.274 -22.026 1.00 96.75 95 SER A O 1
ATOM 684 N N . THR A 1 96 ? -3.304 -17.097 -20.246 1.00 95.88 96 THR A N 1
ATOM 685 C CA . THR A 1 96 ? -2.323 -16.016 -20.372 1.00 95.88 96 THR A CA 1
ATOM 686 C C . THR A 1 96 ? -1.670 -15.686 -19.032 1.00 95.88 96 THR A C 1
ATOM 688 O O . THR A 1 96 ? -2.155 -16.047 -17.958 1.00 95.88 96 THR A O 1
ATOM 691 N N . TRP A 1 97 ? -0.531 -14.996 -19.092 1.00 94.69 97 TRP A N 1
ATOM 692 C CA . TRP A 1 97 ? 0.085 -14.388 -17.916 1.00 94.69 97 TRP A CA 1
ATOM 693 C C . TRP A 1 97 ? -0.627 -13.077 -17.582 1.00 94.69 97 TRP A C 1
ATOM 695 O O . TRP A 1 97 ? -0.739 -12.195 -18.431 1.00 94.69 97 TRP A O 1
ATOM 705 N N . VAL A 1 98 ? -1.081 -12.934 -16.340 1.00 95.81 98 VAL A N 1
ATOM 706 C CA . VAL A 1 98 ? -1.855 -11.780 -15.867 1.00 95.81 98 VAL A CA 1
ATOM 707 C C . VAL A 1 98 ? -1.189 -11.177 -14.637 1.00 95.81 98 VAL A C 1
ATOM 709 O O . VAL A 1 98 ? -0.692 -11.900 -13.779 1.00 95.81 98 VAL A O 1
ATOM 712 N N . ASN A 1 99 ? -1.187 -9.847 -14.544 1.00 95.69 99 ASN A N 1
ATOM 713 C CA . ASN A 1 99 ? -0.732 -9.126 -13.358 1.00 95.69 99 ASN A CA 1
ATOM 714 C C . ASN A 1 99 ? -1.835 -9.117 -12.287 1.00 95.69 99 ASN A C 1
ATOM 716 O O . ASN A 1 99 ? -2.838 -8.431 -12.459 1.00 95.69 99 ASN A O 1
ATOM 720 N N . GLY A 1 100 ? -1.652 -9.855 -11.193 1.00 96.25 100 GLY A N 1
ATOM 721 C CA . GLY A 1 100 ? -2.630 -9.962 -10.106 1.00 96.25 100 GLY A CA 1
ATOM 722 C C . GLY A 1 100 ? -2.490 -8.903 -9.008 1.00 96.25 100 GLY A C 1
ATOM 723 O O . GLY A 1 100 ? -3.429 -8.682 -8.241 1.00 96.25 100 GLY A O 1
ATOM 724 N N . GLY A 1 101 ? -1.335 -8.239 -8.917 1.00 96.94 101 GLY A N 1
ATOM 725 C CA . GLY A 1 101 ? -1.036 -7.316 -7.826 1.00 96.94 101 GLY A CA 1
ATOM 726 C C . GLY A 1 101 ? 0.238 -6.511 -8.053 1.00 96.94 101 GLY A C 1
ATOM 727 O O . GLY A 1 101 ? 1.168 -6.975 -8.714 1.00 96.94 101 GLY A O 1
ATOM 728 N N . ALA A 1 102 ? 0.302 -5.306 -7.487 1.00 96.56 102 ALA A N 1
ATOM 729 C CA . ALA A 1 102 ? 1.492 -4.470 -7.587 1.00 96.56 102 ALA A CA 1
ATOM 730 C C . ALA A 1 102 ? 1.739 -3.599 -6.351 1.00 96.56 102 ALA A C 1
ATOM 732 O O . ALA A 1 102 ? 0.804 -3.095 -5.727 1.00 96.56 102 ALA A O 1
ATOM 733 N N . VAL A 1 103 ? 3.023 -3.357 -6.088 1.00 97.00 103 VAL A N 1
ATOM 734 C CA . VAL A 1 103 ? 3.521 -2.225 -5.300 1.00 97.00 103 VAL A CA 1
ATOM 735 C C . VAL A 1 103 ? 4.223 -1.286 -6.270 1.00 97.00 103 VAL A C 1
ATOM 737 O O . VAL A 1 103 ? 5.141 -1.705 -6.978 1.00 97.00 103 VAL A O 1
ATOM 740 N N . ARG A 1 104 ? 3.789 -0.029 -6.338 1.00 95.31 104 ARG A N 1
ATOM 741 C CA . ARG A 1 104 ? 4.274 0.936 -7.331 1.00 95.31 104 ARG A CA 1
ATOM 742 C C . ARG A 1 104 ? 4.741 2.220 -6.667 1.00 95.31 104 ARG A C 1
ATOM 744 O O . ARG A 1 104 ? 4.017 2.773 -5.845 1.00 95.31 104 ARG A O 1
ATOM 751 N N . VAL A 1 105 ? 5.891 2.719 -7.110 1.00 95.69 105 VAL A N 1
ATOM 752 C CA . VAL A 1 105 ? 6.363 4.081 -6.848 1.00 95.69 105 VAL A CA 1
ATOM 753 C C . VAL A 1 105 ? 6.122 4.916 -8.100 1.00 95.69 105 VAL A C 1
ATOM 755 O O . VAL A 1 105 ? 6.504 4.515 -9.201 1.00 95.69 105 VAL A O 1
ATOM 758 N N . ALA A 1 106 ? 5.483 6.070 -7.952 1.00 94.38 106 ALA A N 1
ATOM 759 C CA . ALA A 1 106 ? 5.167 6.960 -9.063 1.00 94.38 106 ALA A CA 1
ATOM 760 C C . ALA A 1 106 ? 5.462 8.420 -8.710 1.00 94.38 106 ALA A C 1
ATOM 762 O O . ALA A 1 106 ? 5.450 8.796 -7.538 1.00 94.38 106 ALA A O 1
ATOM 763 N N . ALA A 1 107 ? 5.717 9.242 -9.726 1.00 95.19 107 ALA A N 1
ATOM 764 C CA . ALA A 1 107 ? 5.770 10.688 -9.567 1.00 95.19 107 ALA A CA 1
ATOM 765 C C . ALA A 1 107 ? 4.358 11.216 -9.278 1.00 95.19 107 ALA A C 1
ATOM 767 O O . ALA A 1 107 ? 3.424 10.928 -10.032 1.00 95.19 107 ALA A O 1
ATOM 768 N N . ALA A 1 108 ? 4.215 11.968 -8.185 1.00 93.19 108 ALA A N 1
ATOM 769 C CA . ALA A 1 108 ? 2.948 12.571 -7.765 1.00 93.19 108 ALA A CA 1
ATOM 770 C C . ALA A 1 108 ? 2.707 13.953 -8.395 1.00 93.19 108 ALA A C 1
ATOM 772 O O . ALA A 1 108 ? 1.603 14.483 -8.328 1.00 93.19 108 ALA A O 1
ATOM 773 N N . GLU A 1 109 ? 3.733 14.519 -9.023 1.00 93.31 109 GLU A N 1
ATOM 774 C CA . GLU A 1 109 ? 3.714 15.811 -9.699 1.00 93.31 109 GLU A CA 1
ATOM 775 C C . GLU A 1 109 ? 4.692 15.802 -10.879 1.00 93.31 109 GLU A C 1
ATOM 777 O O . GLU A 1 109 ? 5.514 14.888 -11.006 1.00 93.31 109 GLU A O 1
ATOM 782 N N . THR A 1 110 ? 4.616 16.821 -11.736 1.00 93.81 110 THR A N 1
ATOM 783 C CA . THR A 1 110 ? 5.666 17.065 -12.729 1.00 93.81 110 THR A CA 1
ATOM 784 C C . THR A 1 110 ? 6.940 17.474 -12.009 1.00 93.81 110 THR A C 1
ATOM 786 O O . THR A 1 110 ? 6.970 18.465 -11.281 1.00 93.81 110 THR A O 1
ATOM 789 N N . TRP A 1 111 ? 7.999 16.702 -12.216 1.00 95.44 111 TRP A N 1
ATOM 790 C CA . TRP A 1 111 ? 9.280 16.942 -11.589 1.00 95.44 111 TRP A CA 1
ATOM 791 C C . TRP A 1 111 ? 9.970 18.162 -12.191 1.00 95.44 111 TRP A C 1
ATOM 793 O O . TRP A 1 111 ? 10.036 18.341 -13.405 1.00 95.44 111 TRP A O 1
ATOM 803 N N . THR A 1 112 ? 10.536 18.980 -11.318 1.00 95.75 112 THR A N 1
ATOM 804 C CA . THR A 1 112 ? 11.402 20.110 -11.651 1.00 95.75 112 THR A CA 1
ATOM 805 C C . THR A 1 112 ? 12.694 19.996 -10.840 1.00 95.75 112 THR A C 1
ATOM 807 O O . THR A 1 112 ? 12.950 18.977 -10.197 1.00 95.75 112 THR A O 1
ATOM 810 N N . THR A 1 113 ? 13.531 21.031 -10.859 1.00 96.00 113 THR A N 1
ATOM 811 C CA . THR A 1 113 ? 14.725 21.100 -10.005 1.00 96.00 113 THR A CA 1
ATOM 812 C C . THR A 1 113 ? 14.401 21.348 -8.529 1.00 96.00 113 THR A C 1
ATOM 814 O O . THR A 1 113 ? 15.277 21.155 -7.691 1.00 96.00 113 THR A O 1
ATOM 817 N N . SER A 1 114 ? 13.176 21.772 -8.199 1.00 96.94 114 SER A N 1
ATOM 818 C CA . SER A 1 114 ? 12.753 22.079 -6.824 1.00 96.94 114 SER A CA 1
ATOM 819 C C . SER A 1 114 ? 11.523 21.298 -6.353 1.00 96.94 114 SER A C 1
ATOM 821 O O . SER A 1 114 ? 11.065 21.522 -5.236 1.00 96.94 114 SER A O 1
ATOM 823 N N . ALA A 1 115 ? 10.964 20.420 -7.186 1.00 96.00 115 ALA A N 1
ATOM 824 C CA . ALA A 1 115 ? 9.758 19.651 -6.883 1.00 96.00 115 ALA A CA 1
ATOM 825 C C . ALA A 1 115 ? 9.897 18.239 -7.460 1.00 96.00 115 ALA A C 1
ATOM 827 O O . ALA A 1 115 ? 10.086 18.084 -8.666 1.00 96.00 115 ALA A O 1
ATOM 828 N N . ASN A 1 116 ? 9.864 17.215 -6.604 1.00 96.19 116 ASN A N 1
ATOM 829 C CA . ASN A 1 116 ? 10.073 15.813 -6.986 1.00 96.19 116 ASN A CA 1
ATOM 830 C C . ASN A 1 116 ? 9.173 14.857 -6.186 1.00 96.19 116 ASN A C 1
ATOM 832 O O . ASN A 1 116 ? 9.566 13.736 -5.860 1.00 96.19 116 ASN A O 1
ATOM 836 N N . GLY A 1 117 ? 7.969 15.306 -5.836 1.00 95.69 117 GLY A N 1
ATOM 837 C CA . GLY A 1 117 ? 6.989 14.554 -5.067 1.00 95.69 117 GLY A CA 1
ATOM 838 C C . GLY A 1 117 ? 6.722 13.170 -5.655 1.00 95.69 117 GLY A C 1
ATOM 839 O O . GLY A 1 117 ? 6.645 12.971 -6.875 1.00 95.69 117 GLY A O 1
ATOM 840 N N . THR A 1 118 ? 6.577 12.193 -4.766 1.00 95.69 118 THR A N 1
ATOM 841 C CA . THR A 1 118 ? 6.304 10.797 -5.117 1.00 95.69 118 THR A CA 1
ATOM 842 C C . THR A 1 118 ? 5.127 10.261 -4.330 1.00 95.69 118 THR A C 1
ATOM 844 O O . THR A 1 118 ? 4.761 10.795 -3.290 1.00 95.69 118 THR A O 1
ATOM 847 N N . MET A 1 119 ? 4.541 9.187 -4.839 1.00 95.19 119 MET A N 1
ATOM 848 C CA . MET A 1 119 ? 3.560 8.387 -4.126 1.00 95.19 119 MET A CA 1
ATOM 849 C C . MET A 1 119 ? 3.951 6.912 -4.177 1.00 95.19 119 MET A C 1
ATOM 851 O O . MET A 1 119 ? 4.626 6.464 -5.111 1.00 95.19 119 MET A O 1
ATOM 855 N N . VAL A 1 120 ? 3.477 6.148 -3.196 1.00 96.12 120 VAL A N 1
ATOM 856 C CA . VAL A 1 120 ? 3.572 4.685 -3.182 1.00 96.12 120 VAL A CA 1
ATOM 857 C C . VAL A 1 120 ? 2.169 4.112 -3.117 1.00 96.12 120 VAL A C 1
ATOM 859 O O . VAL A 1 120 ? 1.405 4.479 -2.234 1.00 96.12 120 VAL A O 1
ATOM 862 N N . SER A 1 121 ? 1.829 3.210 -4.033 1.00 95.31 121 SER A N 1
ATOM 863 C CA . SER A 1 121 ? 0.489 2.619 -4.137 1.00 95.31 121 SER A CA 1
ATOM 864 C C . SER A 1 121 ? 0.529 1.095 -4.084 1.00 95.31 121 SER A C 1
ATOM 866 O O . SER A 1 121 ? 1.461 0.458 -4.583 1.00 95.31 121 SER A O 1
ATOM 868 N N . LEU A 1 122 ? -0.515 0.526 -3.483 1.00 96.50 122 LEU A N 1
ATOM 869 C CA . LEU A 1 122 ? -0.797 -0.902 -3.398 1.00 96.50 122 LEU A CA 1
ATOM 870 C C . LEU A 1 122 ? -2.016 -1.204 -4.266 1.00 96.50 122 LEU A C 1
ATOM 872 O O . LEU A 1 122 ? -3.063 -0.579 -4.098 1.00 96.50 122 LEU A O 1
ATOM 876 N N . SER A 1 123 ? -1.888 -2.152 -5.192 1.00 95.88 123 SER A N 1
ATOM 877 C CA . SER A 1 123 ? -2.961 -2.511 -6.126 1.00 95.88 123 SER A CA 1
ATOM 878 C C . SER A 1 123 ? -3.204 -4.015 -6.161 1.00 95.88 123 SER A C 1
ATOM 880 O O . SER A 1 123 ? -2.250 -4.792 -6.097 1.00 95.88 123 SER A O 1
ATOM 882 N N . THR A 1 124 ? -4.466 -4.428 -6.300 1.00 96.88 124 THR A N 1
ATOM 883 C CA . THR A 1 124 ? -4.874 -5.846 -6.356 1.00 96.88 124 THR A CA 1
ATOM 884 C C . THR A 1 124 ? -6.079 -6.058 -7.268 1.00 96.88 124 THR A C 1
ATOM 886 O O . THR A 1 124 ? -6.893 -5.151 -7.455 1.00 96.88 124 THR A O 1
ATOM 889 N N . ILE A 1 125 ? -6.236 -7.279 -7.782 1.00 96.19 125 ILE A N 1
ATOM 890 C CA . ILE A 1 125 ? -7.493 -7.757 -8.379 1.00 96.19 125 ILE A CA 1
ATOM 891 C C . ILE A 1 125 ? -8.335 -8.432 -7.286 1.00 96.19 125 ILE A C 1
ATOM 893 O O . ILE A 1 125 ? -7.807 -9.155 -6.443 1.00 96.19 125 ILE A O 1
ATOM 897 N N . THR A 1 126 ? -9.645 -8.182 -7.276 1.00 95.81 126 THR A N 1
ATOM 898 C CA . THR A 1 126 ? -10.567 -8.824 -6.326 1.00 95.81 126 THR A CA 1
ATOM 899 C C . THR A 1 126 ? -10.633 -10.332 -6.586 1.00 95.81 126 THR A C 1
ATOM 901 O O . THR A 1 126 ? -10.789 -10.759 -7.732 1.00 95.81 126 THR A O 1
ATOM 904 N N . THR A 1 127 ? -10.558 -11.148 -5.532 1.00 96.38 127 THR A N 1
ATOM 905 C CA . THR A 1 127 ? -10.681 -12.610 -5.630 1.00 96.38 127 THR A CA 1
ATOM 906 C C . THR A 1 127 ? -11.954 -13.021 -6.371 1.00 96.38 127 THR A C 1
ATOM 908 O O . THR A 1 127 ? -13.027 -12.478 -6.123 1.00 96.38 127 THR A O 1
ATOM 911 N N . GLY A 1 128 ? -11.830 -13.995 -7.276 1.00 96.44 128 GLY A N 1
ATOM 912 C CA . GLY A 1 128 ? -12.943 -14.477 -8.100 1.00 96.44 128 GLY A CA 1
ATOM 913 C C . GLY A 1 128 ? -13.275 -13.587 -9.301 1.00 96.44 128 GLY A C 1
ATOM 914 O O . GLY A 1 128 ? -14.248 -13.858 -9.997 1.00 96.44 128 GLY A O 1
ATOM 915 N N . THR A 1 129 ? -12.476 -12.551 -9.573 1.00 95.69 129 THR A N 1
ATOM 916 C CA . THR A 1 129 ? -12.665 -11.661 -10.726 1.00 95.69 129 THR A CA 1
ATOM 917 C C . THR A 1 129 ? -11.431 -11.638 -11.626 1.00 95.69 129 THR A C 1
ATOM 919 O O . THR A 1 129 ? -10.321 -11.947 -11.197 1.00 95.69 129 THR A O 1
ATOM 922 N N . THR A 1 130 ? -11.623 -11.234 -12.881 1.00 93.75 130 THR A N 1
ATOM 923 C CA . THR A 1 130 ? -10.548 -10.944 -13.846 1.00 93.75 130 THR A CA 1
ATOM 924 C C . THR A 1 130 ? -10.493 -9.451 -14.179 1.00 93.75 130 THR A C 1
ATOM 926 O O . THR A 1 130 ? -10.111 -9.075 -15.286 1.00 93.75 130 THR A O 1
ATOM 929 N N . GLY A 1 131 ? -10.968 -8.606 -13.256 1.00 88.25 131 GLY A N 1
ATOM 930 C CA . GLY A 1 131 ? -11.038 -7.160 -13.448 1.00 88.25 131 GLY A CA 1
ATOM 931 C C . GLY A 1 131 ? -9.658 -6.511 -13.599 1.00 88.25 131 GLY A C 1
ATOM 932 O O . GLY A 1 131 ? -8.635 -7.162 -13.366 1.00 88.25 131 GLY A O 1
ATOM 933 N N . PRO A 1 132 ? -9.607 -5.225 -13.986 1.00 90.19 132 PRO A N 1
ATOM 934 C CA . PRO A 1 132 ? -8.347 -4.501 -14.054 1.00 90.19 132 PRO A CA 1
ATOM 935 C C . PRO A 1 132 ? -7.679 -4.451 -12.676 1.00 90.19 132 PRO A C 1
ATOM 937 O O . PRO A 1 132 ? -8.336 -4.506 -11.636 1.00 90.19 132 PRO A O 1
ATOM 940 N N . LEU A 1 133 ? -6.356 -4.314 -12.677 1.00 91.12 133 LEU A N 1
ATOM 941 C CA . LEU A 1 133 ? -5.606 -4.055 -11.458 1.00 91.12 133 LEU A CA 1
ATOM 942 C C . LEU A 1 133 ? -6.036 -2.696 -10.884 1.00 91.12 133 LEU A C 1
ATOM 944 O O . LEU A 1 133 ? -5.884 -1.680 -11.555 1.00 91.12 133 LEU A O 1
ATOM 948 N N . THR A 1 134 ? -6.551 -2.684 -9.655 1.00 92.62 134 THR A N 1
ATOM 949 C CA . THR A 1 134 ? -7.130 -1.482 -9.039 1.00 92.62 134 THR A CA 1
ATOM 950 C C . THR A 1 134 ? -6.277 -0.984 -7.879 1.00 92.62 134 THR A C 1
ATOM 952 O O . THR A 1 134 ? -5.892 -1.781 -7.017 1.00 92.62 134 THR A O 1
ATOM 955 N N . GLY A 1 135 ? -6.023 0.327 -7.822 1.00 92.19 135 GLY A N 1
ATOM 956 C CA . GLY A 1 135 ? -5.396 0.973 -6.670 1.00 92.19 135 GLY A CA 1
ATOM 957 C C . GLY A 1 135 ? -6.282 0.866 -5.427 1.00 92.19 135 GLY A C 1
ATOM 958 O O . GLY A 1 135 ? -7.449 1.253 -5.446 1.00 92.19 135 GLY A O 1
ATOM 959 N N . ARG A 1 136 ? -5.736 0.322 -4.335 1.00 95.00 136 ARG A N 1
ATOM 960 C CA . ARG A 1 136 ? -6.461 0.123 -3.070 1.00 95.00 136 ARG A CA 1
ATOM 961 C C . ARG A 1 136 ? -6.097 1.198 -2.059 1.00 95.00 136 ARG A C 1
ATOM 963 O O . ARG A 1 136 ? -6.941 1.988 -1.660 1.00 95.00 136 ARG A O 1
ATOM 970 N N . TRP A 1 137 ? -4.816 1.256 -1.712 1.00 96.25 137 TRP A N 1
ATOM 971 C CA . TRP A 1 137 ? -4.264 2.152 -0.700 1.00 96.25 137 TRP A CA 1
ATOM 972 C C . TRP A 1 137 ? -2.984 2.795 -1.208 1.00 96.25 137 TRP A C 1
ATOM 974 O O . TRP A 1 137 ? -2.249 2.185 -1.990 1.00 96.25 137 TRP A O 1
ATOM 984 N N . LEU A 1 138 ? -2.701 4.010 -0.751 1.00 95.50 138 LEU A N 1
ATOM 985 C CA . LEU A 1 138 ? -1.489 4.727 -1.119 1.00 95.50 138 LEU A CA 1
ATOM 986 C C . LEU A 1 138 ? -0.999 5.659 -0.012 1.00 95.50 138 LEU A C 1
ATOM 988 O O . LEU A 1 138 ? -1.772 6.089 0.841 1.00 95.50 138 LEU A O 1
ATOM 992 N N . VAL A 1 139 ? 0.293 5.977 -0.071 1.00 96.62 139 VAL A N 1
ATOM 993 C CA . VAL A 1 139 ? 0.881 7.169 0.545 1.00 96.62 139 VAL A CA 1
ATOM 994 C C . VAL A 1 139 ? 1.043 8.202 -0.564 1.00 96.62 139 VAL A C 1
ATOM 996 O O . VAL A 1 139 ? 1.772 7.940 -1.522 1.00 96.62 139 VAL A O 1
ATOM 999 N N . ASP A 1 140 ? 0.333 9.329 -0.477 1.00 94.12 140 ASP A N 1
ATOM 1000 C CA . ASP A 1 140 ? 0.388 10.376 -1.506 1.00 94.12 140 ASP A CA 1
ATOM 1001 C C . ASP A 1 140 ? 1.610 11.297 -1.359 1.00 94.12 140 ASP A C 1
ATOM 1003 O O . ASP A 1 140 ? 2.376 11.197 -0.400 1.00 94.12 140 ASP A O 1
ATOM 1007 N N . GLY A 1 141 ? 1.780 12.228 -2.306 1.00 92.56 141 GLY A N 1
ATOM 1008 C CA . GLY A 1 141 ? 2.862 13.220 -2.273 1.00 92.56 141 GLY A CA 1
ATOM 1009 C C . GLY A 1 141 ? 2.822 14.170 -1.073 1.00 92.56 141 GLY A C 1
ATOM 1010 O O . GLY A 1 141 ? 3.826 14.809 -0.778 1.00 92.56 141 GLY A O 1
ATOM 1011 N N . GLY A 1 142 ? 1.696 14.241 -0.354 1.00 94.31 142 GLY A N 1
ATOM 1012 C CA . GLY A 1 142 ? 1.565 14.965 0.909 1.00 94.31 142 GLY A CA 1
ATOM 1013 C C . GLY A 1 142 ? 1.866 14.109 2.144 1.00 94.31 142 GLY A C 1
ATOM 1014 O O . GLY A 1 142 ? 1.700 14.592 3.262 1.00 94.31 142 GLY A O 1
ATOM 1015 N N . GLY A 1 143 ? 2.268 12.845 1.966 1.00 95.62 143 GLY A N 1
ATOM 1016 C CA . GLY A 1 143 ? 2.570 11.908 3.048 1.00 95.62 143 GLY A CA 1
ATOM 1017 C C . GLY A 1 143 ? 1.339 11.288 3.713 1.00 95.62 143 GLY A C 1
ATOM 1018 O O . GLY A 1 143 ? 1.457 10.712 4.794 1.00 95.62 143 GLY A O 1
ATOM 1019 N N . ARG A 1 144 ? 0.148 11.395 3.110 1.00 94.19 144 ARG A N 1
ATOM 1020 C CA . ARG A 1 144 ? -1.094 10.865 3.692 1.00 94.19 144 ARG A CA 1
ATOM 1021 C C . ARG A 1 144 ? -1.289 9.415 3.277 1.00 94.19 144 ARG A C 1
ATOM 1023 O O . ARG A 1 144 ? -1.294 9.122 2.084 1.00 94.19 144 ARG A O 1
ATOM 1030 N N . PHE A 1 145 ? -1.510 8.527 4.247 1.00 95.62 145 PHE A N 1
ATOM 1031 C CA . PHE A 1 145 ? -1.971 7.166 3.977 1.00 95.62 145 PHE A CA 1
ATOM 1032 C C . PHE A 1 145 ? -3.494 7.152 3.838 1.00 95.62 145 PHE A C 1
ATOM 1034 O O . PHE A 1 145 ? -4.204 7.496 4.782 1.00 95.62 145 PHE A O 1
ATOM 1041 N N . ARG A 1 146 ? -3.996 6.792 2.658 1.00 93.06 146 ARG A N 1
ATOM 1042 C CA . ARG A 1 146 ? -5.426 6.860 2.333 1.00 93.06 146 ARG A CA 1
ATOM 1043 C C . ARG A 1 146 ? -5.818 5.830 1.272 1.00 93.06 146 ARG A C 1
ATOM 1045 O O . ARG A 1 146 ? -4.935 5.334 0.561 1.00 93.06 146 ARG A O 1
ATOM 1052 N N . PRO A 1 147 ? -7.116 5.515 1.129 1.00 93.06 147 PRO A N 1
ATOM 1053 C CA . PRO A 1 147 ? -7.592 4.796 -0.042 1.00 93.06 147 PRO A CA 1
ATOM 1054 C C . PRO A 1 147 ? -7.270 5.567 -1.333 1.00 93.06 147 PRO A C 1
ATOM 1056 O O . PRO A 1 147 ? -7.075 6.792 -1.326 1.00 93.06 147 PRO A O 1
ATOM 1059 N N . SER A 1 148 ? -7.192 4.844 -2.452 1.00 87.44 148 SER A N 1
ATOM 1060 C CA . SER A 1 148 ? -7.084 5.477 -3.773 1.00 87.44 148 SER A CA 1
ATOM 1061 C C . SER A 1 148 ? -8.248 6.449 -3.991 1.00 87.44 148 SER A C 1
ATOM 1063 O O . SER A 1 148 ? -9.388 6.126 -3.670 1.00 87.44 148 SER A O 1
ATOM 1065 N N . THR A 1 149 ? -7.975 7.628 -4.565 1.00 73.06 149 THR A N 1
ATOM 1066 C CA . THR A 1 149 ? -9.010 8.641 -4.873 1.00 73.06 149 THR A CA 1
ATOM 1067 C C . THR A 1 149 ? -10.044 8.155 -5.880 1.00 73.06 149 THR A C 1
ATOM 1069 O O . THR A 1 149 ? -11.099 8.760 -6.002 1.00 73.06 149 THR A O 1
ATOM 1072 N N . GLU A 1 150 ? -9.746 7.085 -6.613 1.00 76.38 150 GLU A N 1
ATOM 1073 C CA . GLU A 1 150 ? -10.696 6.470 -7.539 1.00 76.38 150 GLU A CA 1
ATOM 1074 C C . GLU A 1 150 ? -11.887 5.815 -6.813 1.00 76.38 150 GLU A C 1
ATOM 1076 O O . GLU A 1 150 ? -12.917 5.583 -7.438 1.00 76.38 150 GLU A O 1
ATOM 1081 N N . PHE A 1 151 ? -11.764 5.532 -5.507 1.00 77.00 151 PHE A N 1
ATOM 1082 C CA . PHE A 1 151 ? -12.741 4.759 -4.733 1.00 77.00 151 PHE A CA 1
ATOM 1083 C C . PHE A 1 151 ? -12.904 5.308 -3.310 1.00 77.00 151 PHE A C 1
ATOM 1085 O O . PHE A 1 151 ? -12.513 4.673 -2.324 1.00 77.00 151 PHE A O 1
ATOM 1092 N N . ASP A 1 152 ? -13.485 6.501 -3.202 1.00 81.94 152 ASP A N 1
ATOM 1093 C CA . ASP A 1 152 ? -13.915 7.027 -1.908 1.00 81.94 152 ASP A CA 1
ATOM 1094 C C . ASP A 1 152 ? -15.027 6.153 -1.295 1.00 81.94 152 ASP A C 1
ATOM 1096 O O . ASP A 1 152 ? -15.769 5.477 -2.012 1.00 81.94 152 ASP A O 1
ATOM 1100 N N . ASN A 1 153 ? -15.102 6.109 0.038 1.00 82.81 153 ASN A N 1
ATOM 1101 C CA . ASN A 1 153 ? -16.081 5.321 0.797 1.00 82.81 153 ASN A CA 1
ATOM 1102 C C . ASN A 1 153 ? -16.197 3.838 0.358 1.00 82.81 153 ASN A C 1
ATOM 1104 O O . ASN A 1 153 ? -17.281 3.260 0.333 1.00 82.81 153 ASN A O 1
ATOM 1108 N N . THR A 1 154 ? -15.082 3.224 -0.053 1.00 88.00 154 THR A N 1
ATOM 1109 C CA . THR A 1 154 ? -15.087 1.865 -0.634 1.00 88.00 154 THR A CA 1
ATOM 1110 C C . THR A 1 154 ? -14.278 0.851 0.173 1.00 88.00 154 THR A C 1
ATOM 1112 O O . THR A 1 154 ? -14.616 -0.331 0.190 1.00 88.00 154 THR A O 1
ATOM 1115 N N . TYR A 1 155 ? -13.185 1.278 0.810 1.00 92.25 155 TYR A N 1
ATOM 1116 C CA . TYR A 1 155 ? -12.250 0.368 1.469 1.00 92.25 155 TYR A CA 1
ATOM 1117 C C . TYR A 1 155 ? -12.320 0.470 2.987 1.00 92.25 155 TYR A C 1
ATOM 1119 O O . TYR A 1 155 ? -12.128 1.542 3.559 1.00 92.25 155 TYR A O 1
ATOM 1127 N N . ASP A 1 156 ? -12.499 -0.681 3.626 1.00 93.12 156 ASP A N 1
ATOM 1128 C CA . ASP A 1 156 ? -12.460 -0.805 5.077 1.00 93.12 156 ASP A CA 1
ATOM 1129 C C . ASP A 1 156 ? -11.028 -0.752 5.622 1.00 93.12 156 ASP A C 1
ATOM 1131 O O . ASP A 1 156 ? -10.069 -1.218 4.996 1.00 93.12 156 ASP A O 1
ATOM 1135 N N . LEU A 1 157 ? -10.897 -0.261 6.858 1.00 93.56 157 LEU A N 1
ATOM 1136 C CA . LEU A 1 157 ? -9.698 -0.435 7.671 1.00 93.56 157 LEU A CA 1
ATOM 1137 C C .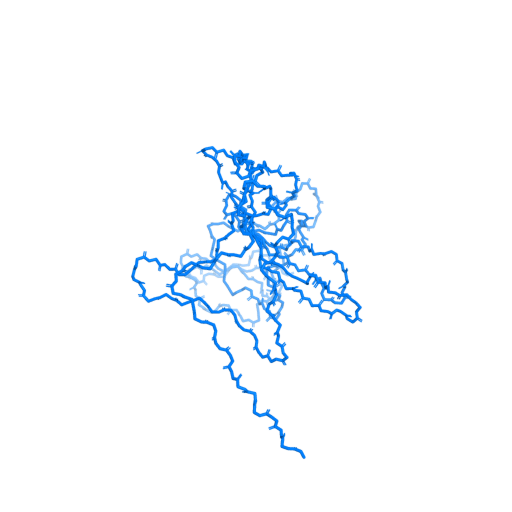 LEU A 1 157 ? -9.914 -1.580 8.674 1.00 93.56 157 LEU A C 1
ATOM 1139 O O . LEU A 1 157 ? -10.362 -1.375 9.803 1.00 93.56 157 LEU A O 1
ATOM 1143 N N . GLY A 1 158 ? -9.564 -2.794 8.248 1.00 94.56 158 GLY A N 1
ATOM 1144 C CA . GLY A 1 158 ? -9.746 -4.030 9.013 1.00 94.56 158 GLY A CA 1
ATOM 1145 C C . GLY A 1 158 ? -11.012 -4.799 8.625 1.00 94.56 158 GLY A C 1
ATOM 1146 O O . GLY A 1 158 ? -11.678 -4.483 7.648 1.00 94.56 158 GLY A O 1
ATOM 1147 N N . SER A 1 159 ? -11.323 -5.853 9.375 1.00 93.50 159 SER A N 1
ATOM 1148 C CA . SER A 1 159 ? -12.530 -6.675 9.201 1.00 93.50 159 SER A CA 1
ATOM 1149 C C . SER A 1 159 ? -12.979 -7.275 10.536 1.00 93.50 159 SER A C 1
ATOM 1151 O O . SER A 1 159 ? -12.288 -7.139 11.547 1.00 93.50 159 SER A O 1
ATOM 1153 N N . THR A 1 160 ? -14.105 -7.995 10.567 1.00 90.19 160 THR A N 1
ATOM 1154 C CA . THR A 1 160 ? -14.582 -8.689 11.781 1.00 90.19 160 THR A CA 1
ATOM 1155 C C . THR A 1 160 ? -13.582 -9.725 12.308 1.00 90.19 160 THR A C 1
ATOM 1157 O O . THR A 1 160 ? -13.444 -9.882 13.522 1.00 90.19 160 THR A O 1
ATOM 1160 N N . ALA A 1 161 ? -12.836 -10.379 11.412 1.00 94.25 161 ALA A N 1
ATOM 1161 C CA . ALA A 1 161 ? -11.787 -11.342 11.747 1.00 94.25 161 ALA A CA 1
ATOM 1162 C C . ALA A 1 161 ? -10.392 -10.703 11.919 1.00 94.25 161 ALA A C 1
ATOM 1164 O O . ALA A 1 161 ? -9.504 -11.324 12.497 1.00 94.25 161 ALA A O 1
ATOM 1165 N N . GLY A 1 162 ? -10.196 -9.463 11.453 1.00 93.44 162 GLY A N 1
ATOM 1166 C CA . GLY A 1 162 ? -8.930 -8.725 11.500 1.00 93.44 162 GLY A CA 1
ATOM 1167 C C . GLY A 1 162 ? -9.141 -7.271 11.918 1.00 93.44 162 GLY A C 1
ATOM 1168 O O . GLY A 1 162 ? -9.008 -6.360 11.103 1.00 93.44 162 GLY A O 1
ATOM 1169 N N . ARG A 1 163 ? -9.525 -7.055 13.180 1.00 93.62 163 ARG A N 1
ATOM 1170 C CA . ARG A 1 163 ? -9.896 -5.732 13.710 1.00 93.62 163 ARG A CA 1
ATOM 1171 C C . ARG A 1 163 ? -8.672 -4.886 14.056 1.00 93.62 163 ARG A C 1
ATOM 1173 O O . ARG A 1 163 ? -7.704 -5.393 14.625 1.00 93.62 163 ARG A O 1
ATOM 1180 N N . VAL A 1 164 ? -8.762 -3.577 13.816 1.00 94.56 164 VAL A N 1
ATOM 1181 C CA . VAL A 1 164 ? -7.807 -2.607 14.371 1.00 94.56 164 VAL A CA 1
ATOM 1182 C C . VAL A 1 164 ? -7.944 -2.601 15.892 1.00 94.56 164 VAL A C 1
ATOM 1184 O O . VAL A 1 164 ? -9.031 -2.396 16.425 1.00 94.56 164 VAL A O 1
ATOM 1187 N N . ARG A 1 165 ? -6.838 -2.848 16.601 1.00 93.81 165 ARG A N 1
ATOM 1188 C CA . ARG A 1 165 ? -6.836 -2.938 18.069 1.00 93.81 165 ARG A CA 1
ATOM 1189 C C . ARG A 1 165 ? -6.989 -1.573 18.742 1.00 93.81 165 ARG A C 1
ATOM 1191 O O . ARG A 1 165 ? -7.788 -1.432 19.661 1.00 93.81 165 ARG A O 1
ATOM 1198 N N . THR A 1 166 ? -6.189 -0.601 18.312 1.00 88.75 166 THR A N 1
ATOM 1199 C CA . THR A 1 166 ? -6.120 0.744 18.894 1.00 88.75 166 THR A CA 1
ATOM 1200 C C . THR A 1 166 ? -5.751 1.735 17.797 1.00 88.75 166 THR A C 1
ATOM 1202 O O . THR A 1 166 ? -4.867 1.447 16.991 1.00 88.75 166 THR A O 1
ATOM 1205 N N . VAL A 1 167 ? -6.397 2.902 17.789 1.00 92.44 167 VAL A N 1
ATOM 1206 C CA . VAL A 1 167 ? -6.047 4.034 16.922 1.00 92.44 167 VAL A CA 1
ATOM 1207 C C . VAL A 1 167 ? -5.492 5.154 17.794 1.00 92.44 167 VAL A C 1
ATOM 1209 O O . VAL A 1 167 ? -6.152 5.589 18.735 1.00 92.44 167 VAL A O 1
ATOM 1212 N N . TYR A 1 168 ? -4.283 5.616 17.476 1.00 88.56 168 TYR A N 1
ATOM 1213 C CA . TYR A 1 168 ? -3.673 6.792 18.092 1.00 88.56 168 TYR A CA 1
ATOM 1214 C C . TYR A 1 168 ? -3.763 7.950 17.106 1.00 88.56 168 TYR A C 1
ATOM 1216 O O . TYR A 1 168 ? -3.097 7.937 16.073 1.00 88.56 168 TYR A O 1
ATOM 1224 N N . ALA A 1 169 ? -4.598 8.937 17.414 1.00 83.94 169 ALA A N 1
ATOM 1225 C CA . ALA A 1 169 ? -4.780 10.115 16.582 1.00 83.94 169 ALA A CA 1
ATOM 1226 C C . ALA A 1 169 ? -5.019 11.347 17.458 1.00 83.94 169 ALA A C 1
ATOM 1228 O O . ALA A 1 169 ? -5.604 11.246 18.535 1.00 83.94 169 ALA A O 1
ATOM 1229 N N . THR A 1 170 ? -4.576 12.513 16.986 1.00 79.81 170 THR A N 1
ATOM 1230 C CA . THR A 1 170 ? -4.899 13.805 17.613 1.00 79.81 170 THR A CA 1
ATOM 1231 C C . THR A 1 170 ? -6.372 14.164 17.428 1.00 79.81 170 THR A C 1
ATOM 1233 O O . THR A 1 170 ? -6.961 14.802 18.294 1.00 79.81 170 THR A O 1
ATOM 1236 N N . ALA A 1 171 ? -6.967 13.726 16.317 1.00 67.44 171 ALA A N 1
ATOM 1237 C CA . ALA A 1 171 ? -8.384 13.851 16.020 1.00 67.44 171 ALA A CA 1
ATOM 1238 C C . ALA A 1 171 ? -8.875 12.613 15.260 1.00 67.44 171 ALA A C 1
ATOM 1240 O O . ALA A 1 171 ? -8.166 12.078 14.406 1.00 67.44 171 ALA A O 1
ATOM 1241 N N . ILE A 1 172 ? -10.103 12.187 15.556 1.00 83.31 172 ILE A N 1
ATOM 1242 C CA . ILE A 1 172 ? -10.829 11.173 14.788 1.00 83.31 172 ILE A CA 1
ATOM 1243 C C . ILE A 1 172 ? -12.086 11.850 14.257 1.00 83.31 172 ILE A C 1
ATOM 1245 O O . ILE A 1 172 ? -12.988 12.179 15.024 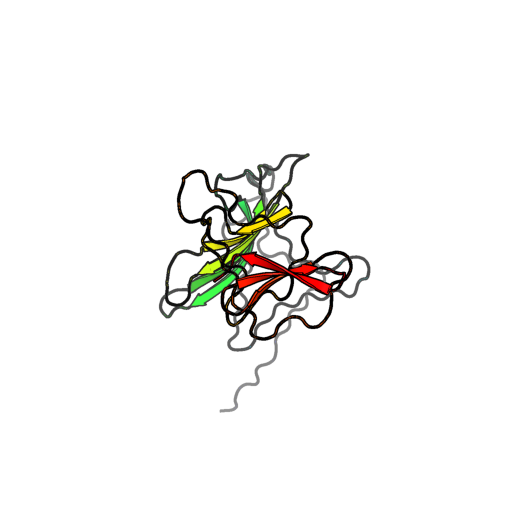1.00 83.31 172 ILE A O 1
ATOM 1249 N N . ASN A 1 173 ? -12.126 12.064 12.945 1.00 69.69 173 ASN A N 1
ATOM 1250 C CA . ASN A 1 173 ? -13.309 12.568 12.262 1.00 69.69 173 ASN A CA 1
ATOM 1251 C C . ASN A 1 173 ? -14.085 11.375 11.707 1.00 69.69 173 ASN A C 1
ATOM 1253 O O . ASN A 1 173 ? -13.528 10.566 10.968 1.00 69.69 173 ASN A O 1
ATOM 1257 N N . ILE A 1 174 ? -15.359 11.267 12.068 1.00 75.94 174 ILE A N 1
ATOM 1258 C CA . ILE A 1 174 ? -16.267 10.228 11.580 1.00 75.94 174 ILE A CA 1
ATOM 1259 C C . ILE A 1 174 ? -17.336 10.960 10.754 1.00 75.94 174 ILE A C 1
ATOM 1261 O O . ILE A 1 174 ? -17.995 11.842 11.292 1.00 75.94 174 ILE A O 1
ATOM 1265 N N . GLY A 1 175 ? -17.462 10.649 9.454 1.00 63.75 175 GLY A N 1
ATOM 1266 C CA . GLY A 1 175 ? -18.496 11.213 8.559 1.00 63.75 175 GLY A CA 1
ATOM 1267 C C . GLY A 1 175 ? -18.262 12.625 8.005 1.00 63.75 175 GLY A C 1
ATOM 1268 O O . GLY A 1 175 ? -19.221 13.376 7.852 1.00 63.75 175 GLY A O 1
ATOM 1269 N N . ALA A 1 176 ? -17.016 13.005 7.711 1.00 53.28 176 ALA A N 1
ATOM 1270 C CA . ALA A 1 176 ? -16.627 14.388 7.401 1.00 53.28 176 ALA A CA 1
ATOM 1271 C C . ALA A 1 176 ? -17.254 15.034 6.133 1.00 53.28 176 ALA A C 1
ATOM 1273 O O . ALA A 1 176 ? -17.088 16.239 5.965 1.00 53.28 176 ALA A O 1
ATOM 1274 N N . ASP A 1 177 ? -18.026 14.302 5.313 1.00 50.66 177 ASP A N 1
ATOM 1275 C CA . ASP A 1 177 ? -18.649 14.801 4.066 1.00 50.66 177 ASP A CA 1
ATOM 1276 C C . ASP A 1 177 ? -20.197 14.832 4.064 1.00 50.66 177 ASP A C 1
ATOM 1278 O O . ASP A 1 177 ? -20.837 14.829 3.011 1.00 50.66 177 ASP A O 1
ATOM 1282 N N . SER A 1 178 ? -20.864 14.889 5.221 1.00 45.53 178 SER A N 1
ATOM 1283 C CA . SER A 1 178 ? -22.332 15.026 5.241 1.00 45.53 178 SER A CA 1
ATOM 1284 C C . SER A 1 178 ? -22.784 16.460 4.901 1.00 45.53 178 SER A C 1
ATOM 1286 O O . SER A 1 178 ? -22.950 17.295 5.792 1.00 45.53 178 SER A O 1
ATOM 1288 N N . THR A 1 179 ? -23.069 16.733 3.622 1.00 47.59 179 THR A N 1
ATOM 1289 C CA . THR A 1 179 ? -23.749 17.966 3.157 1.00 47.59 179 THR A CA 1
ATOM 1290 C C . THR A 1 179 ? -25.253 17.801 2.883 1.00 47.59 179 THR A C 1
ATOM 1292 O O . THR A 1 179 ? -25.899 18.759 2.466 1.00 47.59 179 THR A O 1
ATOM 1295 N N . ALA A 1 180 ? -25.863 16.639 3.165 1.00 38.16 180 ALA A N 1
ATOM 1296 C CA . ALA A 1 180 ? -27.289 16.415 2.897 1.00 38.16 180 ALA A CA 1
ATOM 1297 C C . ALA A 1 180 ? -27.973 15.443 3.883 1.00 38.16 180 ALA A C 1
ATOM 1299 O O . ALA A 1 180 ? -28.134 14.264 3.600 1.00 38.16 180 ALA A O 1
ATOM 1300 N N . GLY A 1 181 ? -28.422 15.959 5.032 1.00 45.16 181 GLY A N 1
ATOM 1301 C CA . GLY A 1 181 ? -29.740 15.659 5.624 1.00 45.16 181 GLY A CA 1
ATOM 1302 C C . GLY A 1 181 ? -30.261 14.216 5.802 1.00 45.16 181 GLY A C 1
ATOM 1303 O O . GLY A 1 181 ? -31.476 14.079 5.920 1.00 45.16 181 GLY A O 1
ATOM 1304 N N . GLY A 1 182 ? -29.437 13.160 5.863 1.00 44.84 182 GLY A N 1
ATOM 1305 C CA . GLY A 1 182 ? -29.907 11.792 6.147 1.00 44.84 182 GLY A CA 1
ATOM 1306 C C . GLY A 1 182 ? -28.823 10.811 6.627 1.00 44.84 182 GLY A C 1
ATOM 1307 O O . GLY A 1 182 ? -27.781 10.683 5.996 1.00 44.84 182 GLY A O 1
ATOM 1308 N N . SER A 1 183 ? -29.113 10.124 7.743 1.00 52.97 183 SER A N 1
ATOM 1309 C CA . SER A 1 183 ? -28.464 8.921 8.314 1.00 52.97 183 SER A CA 1
ATOM 1310 C C . SER A 1 183 ? -26.934 8.91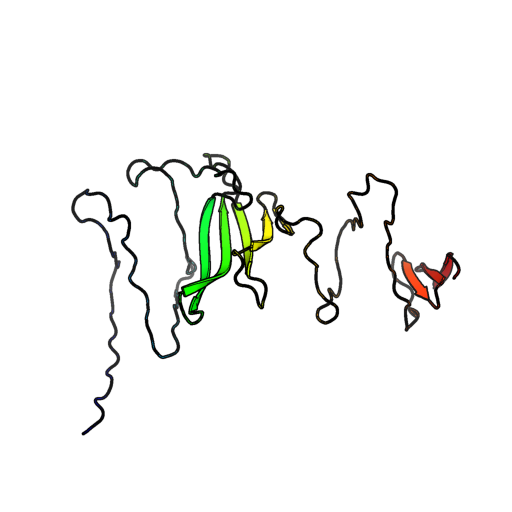1 8.460 1.00 52.97 183 SER A C 1
ATOM 1312 O O . SER A 1 183 ? -26.266 7.965 8.047 1.00 52.97 183 SER A O 1
ATOM 1314 N N . PHE A 1 184 ? -26.366 9.917 9.127 1.00 55.25 184 PHE A N 1
ATOM 1315 C CA . PHE A 1 184 ? -25.060 9.744 9.767 1.00 55.25 184 PHE A CA 1
ATOM 1316 C C . PHE A 1 184 ? -25.248 9.040 11.120 1.00 55.25 184 PHE A C 1
ATOM 1318 O O . PHE A 1 184 ? -25.794 9.625 12.055 1.00 55.25 184 PHE A O 1
ATOM 1325 N N . GLU A 1 185 ? -24.812 7.783 11.219 1.00 59.19 185 GLU A N 1
ATOM 1326 C CA . GLU A 1 185 ? -24.962 6.955 12.419 1.00 59.19 185 GLU A CA 1
ATOM 1327 C C . GLU A 1 185 ? -23.594 6.462 12.910 1.00 59.19 185 GLU A C 1
ATOM 1329 O O . GLU A 1 185 ? -22.846 5.808 12.184 1.00 59.19 185 GLU A O 1
ATOM 1334 N N . VAL A 1 186 ? -23.265 6.750 14.174 1.00 71.50 186 VAL A N 1
ATOM 1335 C CA . VAL A 1 186 ? -22.136 6.115 14.866 1.00 71.50 186 VAL A CA 1
ATOM 1336 C C . VAL A 1 186 ? -22.679 4.903 15.611 1.00 71.50 186 VAL A C 1
ATOM 1338 O O . VAL A 1 186 ? -23.232 5.028 16.704 1.00 71.50 186 VAL A O 1
ATOM 1341 N N . PHE A 1 187 ? -22.529 3.716 15.022 1.00 64.62 187 PHE A N 1
ATOM 1342 C CA . PHE A 1 187 ? -22.905 2.481 15.700 1.00 64.62 187 PHE A CA 1
ATOM 1343 C C . PHE A 1 187 ? -21.899 2.149 16.810 1.00 64.62 187 PHE A C 1
ATOM 1345 O O . PHE A 1 187 ? -20.744 1.805 16.556 1.00 64.62 187 PHE A O 1
ATOM 1352 N N . LEU A 1 188 ? -22.360 2.219 18.058 1.00 77.38 188 LEU A N 1
ATOM 1353 C CA . LEU A 1 188 ? -21.630 1.760 19.234 1.00 77.38 188 LEU A CA 1
ATOM 1354 C C . LEU A 1 188 ? -22.265 0.452 19.710 1.00 77.38 188 LEU A C 1
ATOM 1356 O O . LEU A 1 188 ? -23.380 0.442 20.228 1.00 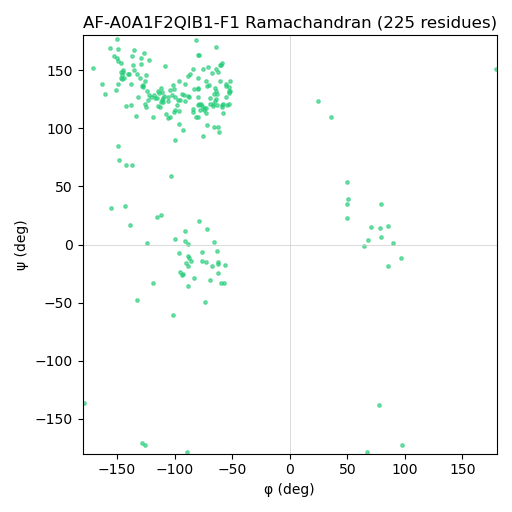77.38 188 LEU A O 1
ATOM 1360 N N . ALA A 1 189 ? -21.562 -0.664 19.526 1.00 71.19 189 ALA A N 1
ATOM 1361 C CA . ALA A 1 189 ? -22.059 -1.961 19.971 1.00 71.19 189 ALA A CA 1
ATOM 1362 C C . ALA A 1 189 ? -22.241 -2.004 21.500 1.00 71.19 189 ALA A C 1
ATOM 1364 O O . ALA A 1 189 ? -21.468 -1.400 22.250 1.00 71.19 189 ALA A O 1
ATOM 1365 N N . ASN A 1 190 ? -23.224 -2.786 21.960 1.00 78.19 190 ASN A N 1
ATOM 1366 C CA . ASN A 1 190 ? -23.373 -3.106 23.378 1.00 78.19 190 ASN A CA 1
ATOM 1367 C C . ASN A 1 190 ? -22.076 -3.713 23.931 1.00 78.19 190 ASN A C 1
ATOM 1369 O O . ASN A 1 190 ? -21.576 -4.720 23.425 1.00 78.19 190 ASN A O 1
ATOM 1373 N N . SER A 1 191 ? -21.571 -3.136 25.015 1.00 83.19 191 SER A N 1
ATOM 1374 C CA . SER A 1 191 ? -20.492 -3.710 25.795 1.00 83.19 191 SER A CA 1
ATOM 1375 C C . SER A 1 191 ? -21.023 -4.906 26.573 1.00 83.19 191 SER A C 1
ATOM 1377 O O . SER A 1 191 ? -21.886 -4.768 27.439 1.00 83.19 191 SER A O 1
ATOM 1379 N N . THR A 1 192 ? -20.486 -6.090 26.291 1.00 81.38 192 THR A N 1
ATOM 1380 C CA . THR A 1 192 ? -20.805 -7.317 27.040 1.00 81.38 192 THR A CA 1
ATOM 1381 C C . THR A 1 192 ? -20.102 -7.368 28.395 1.00 81.38 192 THR A C 1
ATOM 1383 O O . THR A 1 192 ? -20.452 -8.173 29.253 1.00 81.38 192 THR A O 1
ATOM 1386 N N . THR A 1 193 ? -19.104 -6.511 28.613 1.00 85.56 193 THR A N 1
ATOM 1387 C CA . THR A 1 193 ? -18.409 -6.351 29.891 1.00 85.56 193 THR A CA 1
ATOM 1388 C C . THR A 1 193 ? -18.305 -4.867 30.193 1.00 85.56 193 THR A C 1
ATOM 1390 O O . THR A 1 193 ? -17.598 -4.128 29.509 1.00 85.56 193 THR A O 1
ATOM 1393 N N . ILE A 1 194 ? -19.034 -4.407 31.208 1.00 85.38 194 ILE A N 1
ATOM 1394 C CA . ILE A 1 194 ? -18.964 -3.006 31.623 1.00 85.38 194 ILE A CA 1
ATOM 1395 C C . ILE A 1 194 ? -17.535 -2.724 32.109 1.00 85.38 194 ILE A C 1
ATOM 1397 O O . ILE A 1 194 ? -17.037 -3.473 32.955 1.00 85.38 194 ILE A O 1
ATOM 1401 N N . PRO A 1 195 ? -16.869 -1.659 31.618 1.00 84.50 195 PRO A N 1
ATOM 1402 C CA . PRO A 1 195 ? -15.562 -1.273 32.131 1.00 84.50 195 PRO A CA 1
ATOM 1403 C C . PRO A 1 195 ? -15.630 -1.118 33.652 1.00 84.50 195 PRO A C 1
ATOM 1405 O O . PRO A 1 195 ? -16.447 -0.341 34.143 1.00 84.50 195 PRO A O 1
ATOM 1408 N N . SER A 1 196 ? -14.821 -1.874 34.396 1.00 85.94 196 SER A N 1
ATOM 1409 C CA . SER A 1 196 ? -14.788 -1.838 35.866 1.00 85.94 196 SER A CA 1
ATOM 1410 C C . SER A 1 196 ? -13.740 -0.866 36.409 1.00 85.94 196 SER A C 1
ATOM 1412 O O . SER A 1 196 ? -13.899 -0.343 37.509 1.00 85.94 196 SER A O 1
ATOM 1414 N N . ALA A 1 197 ? -12.694 -0.592 35.627 1.00 89.50 197 ALA A N 1
ATOM 1415 C CA . ALA A 1 197 ? -11.665 0.384 35.951 1.00 89.50 197 ALA A CA 1
ATOM 1416 C C . ALA A 1 197 ? -12.045 1.784 35.455 1.00 89.50 197 ALA A C 1
ATOM 1418 O O . ALA A 1 197 ? -12.641 1.949 34.385 1.00 89.50 197 ALA A O 1
ATOM 1419 N N . ASN A 1 198 ? -11.652 2.798 36.222 1.00 89.62 198 ASN A N 1
ATOM 1420 C CA . ASN A 1 198 ? -11.795 4.186 35.806 1.00 89.62 198 ASN A CA 1
ATOM 1421 C C . ASN A 1 198 ? -10.661 4.554 34.839 1.00 89.62 198 ASN A C 1
ATOM 1423 O O . ASN A 1 198 ? -9.505 4.223 35.114 1.00 89.62 198 ASN A O 1
ATOM 1427 N N . PRO A 1 199 ? -10.958 5.229 33.717 1.00 88.56 199 PRO A N 1
ATOM 1428 C CA . PRO A 1 199 ? -9.923 5.706 32.807 1.00 88.56 199 PRO A CA 1
ATOM 1429 C C . PRO A 1 1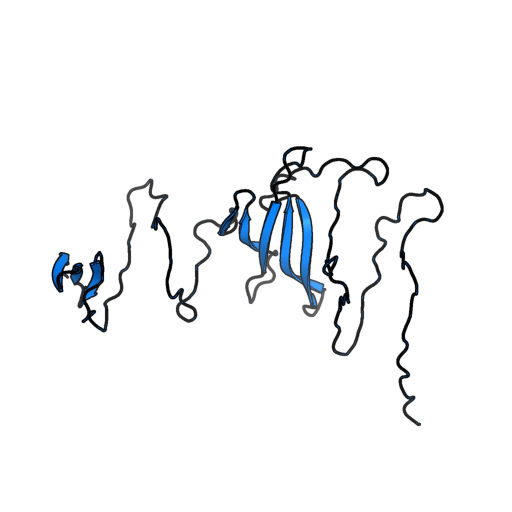99 ? -9.086 6.810 33.467 1.00 88.56 199 PRO A C 1
ATOM 1431 O O . PRO A 1 199 ? -9.602 7.614 34.241 1.00 88.56 199 PRO A O 1
ATOM 1434 N N . SER A 1 200 ? -7.798 6.898 33.140 1.00 89.25 200 SER A N 1
ATOM 1435 C CA . SER A 1 200 ? -6.957 8.027 33.547 1.00 89.25 200 SER A CA 1
ATOM 1436 C C . SER A 1 200 ? -7.137 9.206 32.582 1.00 89.25 200 SER A C 1
ATOM 1438 O O . SER A 1 200 ? -7.134 9.032 31.367 1.00 89.25 200 SER A O 1
ATOM 1440 N N . GLY A 1 201 ? -7.309 10.420 33.118 1.00 85.56 201 GLY A N 1
ATOM 1441 C CA . GLY A 1 201 ? -7.272 11.660 32.327 1.00 85.56 201 GLY A CA 1
ATOM 1442 C C . GLY A 1 201 ? -8.446 11.912 31.367 1.00 85.56 201 GLY A C 1
ATOM 1443 O O . GLY A 1 201 ? -8.325 12.775 30.505 1.00 85.56 201 GLY A O 1
ATOM 1444 N N . GLY A 1 202 ? -9.573 11.202 31.495 1.00 89.56 202 GLY A N 1
ATOM 1445 C CA . GLY A 1 202 ? -10.717 11.383 30.594 1.00 89.56 202 GLY A CA 1
ATOM 1446 C C . GLY A 1 202 ? -11.911 10.495 30.932 1.00 89.56 202 GLY A C 1
ATOM 1447 O O . GLY A 1 202 ? -12.271 10.350 32.101 1.00 89.56 202 GLY A O 1
ATOM 1448 N N . GLY A 1 203 ? -12.516 9.891 29.910 1.00 89.94 203 GLY A N 1
ATOM 1449 C CA . GLY A 1 203 ? -13.637 8.977 30.078 1.00 89.94 203 GLY A CA 1
ATOM 1450 C C . GLY A 1 203 ? -13.812 7.992 28.929 1.00 89.94 203 GLY A C 1
ATOM 1451 O O . GLY A 1 203 ? -13.179 8.121 27.884 1.00 89.94 203 GLY A O 1
ATOM 1452 N N . VAL A 1 204 ? -14.670 6.996 29.137 1.00 90.00 204 VAL A N 1
ATOM 1453 C CA . VAL A 1 204 ? -15.024 5.984 28.131 1.00 90.00 204 VAL A CA 1
ATOM 1454 C C . VAL A 1 204 ? -16.505 6.108 27.807 1.00 90.00 204 VAL A C 1
ATOM 1456 O O . VAL A 1 204 ? -17.335 6.040 28.713 1.00 90.00 204 VAL A O 1
ATOM 1459 N N . LEU A 1 205 ? -16.822 6.255 26.521 1.00 92.50 205 LEU A N 1
ATOM 1460 C CA . LEU A 1 205 ? -18.179 6.153 25.995 1.00 92.50 205 LEU A CA 1
ATOM 1461 C C . LEU A 1 205 ? -18.442 4.705 25.568 1.00 92.50 205 LEU A C 1
ATOM 1463 O O . LEU A 1 205 ? -17.645 4.123 24.834 1.00 92.50 205 LEU A O 1
ATOM 1467 N N . TYR A 1 206 ? -19.538 4.117 26.033 1.00 89.38 206 TYR A N 1
ATOM 1468 C CA . TYR A 1 206 ? -19.941 2.760 25.671 1.00 89.38 206 TYR A CA 1
ATOM 1469 C C . TYR A 1 206 ? -21.461 2.620 25.719 1.00 89.38 206 TYR A C 1
ATOM 1471 O O . TYR A 1 206 ? -22.143 3.410 26.367 1.00 89.38 206 TYR A O 1
ATOM 1479 N N . VAL A 1 207 ? -21.995 1.603 25.046 1.00 87.44 207 VAL A N 1
ATOM 1480 C CA . VAL A 1 207 ? -23.415 1.246 25.147 1.00 87.44 207 VAL A CA 1
ATOM 1481 C C . VAL A 1 207 ? -23.553 0.043 26.074 1.00 87.44 207 VAL A C 1
ATOM 1483 O O . VAL A 1 207 ? -22.743 -0.877 26.007 1.00 87.44 207 VAL A O 1
ATOM 1486 N N . SER A 1 208 ? -24.541 0.031 26.963 1.00 91.12 208 SER A N 1
ATOM 1487 C CA . SER A 1 208 ? -24.857 -1.124 27.810 1.00 91.12 208 SER A CA 1
ATOM 1488 C C . SER A 1 208 ? -26.361 -1.318 27.872 1.00 91.12 208 SER A C 1
ATOM 1490 O O . SER A 1 208 ? -27.083 -0.438 28.333 1.00 91.12 208 SER A O 1
ATOM 1492 N N . SER A 1 209 ? -26.829 -2.487 27.431 1.00 90.19 209 SER A N 1
ATOM 1493 C CA . SER A 1 209 ? -28.261 -2.796 27.308 1.00 90.19 209 SER A CA 1
ATOM 1494 C C . SER A 1 209 ? -29.039 -1.716 26.537 1.00 90.19 209 SER A C 1
ATOM 1496 O O . SER A 1 209 ? -30.144 -1.353 26.918 1.00 90.19 209 SER A O 1
ATOM 1498 N N . GLY A 1 210 ? -28.436 -1.168 25.477 1.00 84.75 210 GLY A N 1
ATOM 1499 C CA . GLY A 1 210 ? -29.020 -0.120 24.630 1.00 84.75 210 GLY A CA 1
ATOM 1500 C C . GLY A 1 210 ? -28.814 1.316 25.125 1.00 84.75 210 GLY A C 1
ATOM 1501 O O . GLY A 1 210 ? -28.873 2.235 24.318 1.00 84.75 210 GLY A O 1
ATOM 1502 N N . ALA A 1 211 ? -28.488 1.531 26.404 1.00 91.62 211 ALA A N 1
ATOM 1503 C CA . ALA A 1 211 ? -28.228 2.871 26.927 1.00 91.62 211 ALA A CA 1
ATOM 1504 C C . ALA A 1 211 ? -26.812 3.346 26.571 1.00 91.62 211 ALA A C 1
ATOM 1506 O O . ALA A 1 211 ? -25.841 2.616 26.783 1.00 91.62 211 ALA A O 1
ATOM 1507 N N . LEU A 1 212 ? -26.681 4.584 26.092 1.00 94.56 212 LEU A N 1
ATOM 1508 C CA . LEU A 1 212 ? -25.399 5.254 25.887 1.00 94.56 212 LEU A CA 1
ATOM 1509 C C . LEU A 1 212 ? -24.888 5.804 27.223 1.00 94.56 212 LEU A C 1
ATOM 1511 O O . LEU A 1 212 ? -25.537 6.648 27.843 1.00 94.56 212 LEU A O 1
ATOM 1515 N N . ILE A 1 213 ? -23.715 5.350 27.661 1.00 94.75 213 ILE A N 1
ATOM 1516 C CA . ILE A 1 213 ? -23.152 5.640 28.982 1.00 94.75 213 ILE A CA 1
ATOM 1517 C C . ILE A 1 213 ? -21.725 6.178 28.849 1.00 94.75 213 ILE A C 1
ATOM 1519 O O . ILE A 1 213 ? -20.899 5.639 28.115 1.00 94.75 213 ILE A O 1
ATOM 1523 N N . TYR A 1 214 ? -21.414 7.219 29.618 1.00 95.38 214 TYR A N 1
ATOM 1524 C CA . TYR A 1 214 ? -20.067 7.739 29.826 1.00 95.38 214 TYR A CA 1
ATOM 1525 C C . TYR A 1 214 ? -19.552 7.359 31.219 1.00 95.38 214 TYR A C 1
ATOM 1527 O O . TYR A 1 214 ? -20.207 7.637 32.223 1.00 95.38 214 TYR A O 1
ATOM 1535 N N . ARG A 1 215 ? -18.367 6.739 31.295 1.00 94.19 215 ARG A N 1
ATOM 1536 C CA . ARG A 1 215 ? -17.612 6.548 32.546 1.00 94.19 215 ARG A CA 1
ATOM 1537 C C . ARG A 1 215 ? -16.512 7.598 32.636 1.00 94.19 215 ARG A C 1
ATOM 1539 O O . ARG A 1 215 ? -15.565 7.535 31.857 1.00 94.19 215 ARG A O 1
ATOM 1546 N N . GLY A 1 216 ? -16.599 8.505 33.603 1.00 94.00 216 GLY A N 1
ATOM 1547 C CA . GLY A 1 216 ? -15.542 9.479 33.888 1.00 94.00 216 GLY A CA 1
ATOM 1548 C C . GLY A 1 216 ? -14.378 8.893 34.694 1.00 94.00 216 GLY A C 1
ATOM 1549 O O . GLY A 1 216 ? -14.508 7.859 35.352 1.00 94.00 216 GLY A O 1
ATOM 1550 N N . SER A 1 217 ? -13.241 9.586 34.691 1.00 92.56 217 SER A N 1
ATOM 1551 C CA . SER A 1 217 ? -12.028 9.218 35.439 1.00 92.56 217 SER A CA 1
ATOM 1552 C C . SER A 1 217 ? -12.202 9.194 36.960 1.00 92.56 217 SER A C 1
ATOM 1554 O O . SER A 1 217 ? -11.511 8.450 37.652 1.00 92.56 217 SER A O 1
ATOM 1556 N N . SER A 1 218 ? -13.170 9.946 37.488 1.00 90.25 218 SER A N 1
ATOM 1557 C CA . SER A 1 218 ? -13.583 9.901 38.897 1.00 90.25 218 SER A CA 1
ATOM 1558 C C . SER A 1 218 ? -14.440 8.677 39.248 1.00 90.25 218 SER A C 1
ATOM 1560 O O . SER A 1 218 ? -14.768 8.472 40.412 1.00 90.25 218 SER A O 1
ATOM 1562 N N . GLY A 1 219 ? -14.826 7.873 38.253 1.00 86.00 219 GLY A N 1
ATOM 1563 C CA . GLY A 1 219 ? -15.682 6.697 38.406 1.00 86.00 219 GLY A CA 1
ATOM 1564 C C . GLY A 1 219 ? -17.178 6.944 38.289 1.00 86.00 219 GLY A C 1
ATOM 1565 O O . GLY A 1 219 ? -17.947 5.987 38.371 1.00 86.00 219 GLY A O 1
ATOM 1566 N N . SER A 1 220 ? -17.599 8.184 38.032 1.00 91.38 220 SER A N 1
ATOM 1567 C CA . SER A 1 220 ? -18.999 8.496 37.747 1.00 91.38 220 SER A CA 1
ATOM 1568 C C . SER A 1 220 ? -19.461 7.816 36.459 1.00 91.38 220 SER A C 1
ATOM 1570 O O . SER A 1 220 ? -18.794 7.916 35.426 1.00 91.38 220 SER A O 1
ATOM 1572 N N . LEU A 1 221 ? -20.619 7.158 36.520 1.00 94.25 221 LEU A N 1
ATOM 1573 C CA . LEU A 1 221 ? -21.352 6.681 35.352 1.00 94.25 221 LEU A CA 1
ATOM 1574 C C . LEU A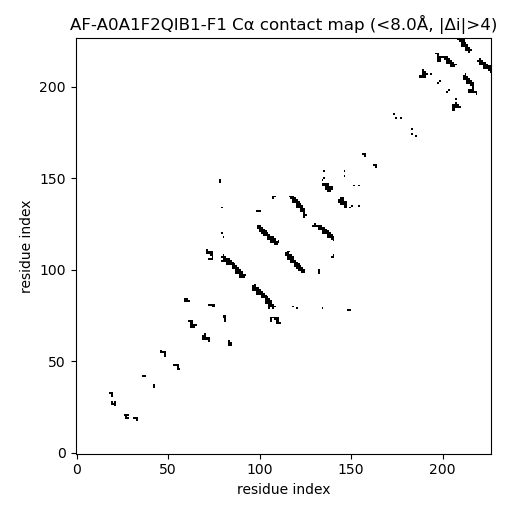 1 221 ? -22.481 7.657 35.038 1.00 94.25 221 LEU A C 1
ATOM 1576 O O . LEU A 1 221 ? -23.295 7.968 35.906 1.00 94.25 221 LEU A O 1
ATOM 1580 N N . THR A 1 222 ? -22.536 8.124 33.797 1.00 95.56 222 THR A N 1
ATOM 1581 C CA . THR A 1 222 ? -23.569 9.042 33.319 1.00 95.56 222 THR A CA 1
ATOM 1582 C C . THR A 1 222 ? -24.246 8.442 32.103 1.00 95.56 222 THR A C 1
ATOM 1584 O O . THR A 1 222 ? -23.602 8.229 31.079 1.00 95.56 222 THR A O 1
ATOM 1587 N N . THR A 1 223 ? -25.548 8.191 32.200 1.00 96.31 223 THR A N 1
ATOM 1588 C CA . THR A 1 223 ? -26.365 7.857 31.032 1.00 96.31 223 THR A CA 1
ATOM 1589 C C . THR A 1 223 ? -26.596 9.128 30.226 1.00 96.31 223 THR A C 1
ATOM 1591 O O . THR A 1 223 ? -27.181 10.084 30.728 1.00 96.31 223 THR A O 1
ATOM 1594 N N . LEU A 1 224 ? -26.107 9.143 28.991 1.00 95.88 224 LEU A N 1
ATOM 1595 C CA . LEU A 1 224 ? -26.254 10.256 28.052 1.00 95.88 224 LEU A CA 1
ATOM 1596 C C . LEU A 1 224 ? -27.453 10.059 27.118 1.00 95.88 224 LEU A C 1
ATOM 1598 O O . LEU A 1 224 ? -28.002 11.033 26.614 1.00 95.88 224 LEU A O 1
ATOM 1602 N N . GLY A 1 225 ? -27.872 8.807 26.919 1.00 93.56 225 GLY A N 1
ATOM 1603 C CA . GLY A 1 225 ? -29.077 8.438 26.182 1.00 93.56 225 GLY A CA 1
ATOM 1604 C C . GLY A 1 225 ? -29.648 7.130 26.722 1.00 93.56 225 GLY A C 1
ATOM 1605 O O . GLY A 1 225 ? -28.896 6.184 26.965 1.00 93.56 225 GLY A O 1
ATOM 1606 N N . ALA A 1 226 ? -30.958 7.095 26.960 1.00 93.56 226 ALA A N 1
ATOM 1607 C CA . ALA A 1 226 ? -31.661 5.880 27.368 1.00 93.56 226 ALA A CA 1
ATOM 1608 C C . ALA A 1 226 ? -31.943 4.971 26.156 1.00 93.56 226 ALA A C 1
ATOM 1610 O O . ALA A 1 226 ? -31.854 5.433 25.018 1.00 93.56 226 ALA A O 1
ATOM 1611 N N . ALA A 1 227 ? -32.248 3.697 26.425 1.00 83.75 227 ALA A N 1
ATOM 1612 C CA . ALA A 1 227 ? -32.708 2.736 25.420 1.00 83.75 227 ALA A CA 1
ATOM 1613 C C . ALA A 1 227 ? -34.159 3.004 24.993 1.00 83.75 227 ALA A C 1
ATOM 1615 O O . ALA A 1 227 ? -34.930 3.514 25.842 1.00 83.75 227 ALA A O 1
#